Protein AF-A0AAU3JKB0-F1 (afdb_monomer)

pLDDT: mean 82.52, std 11.53, range [38.84, 96.38]

Radius of gyration: 19.49 Å; Cα contacts (8 Å, |Δi|>4): 437; chains: 1; bounding box: 56×37×49 Å

Mean predicted aligned error: 12.65 Å

Secondary structure (DSSP, 8-state):
--EEE-SSEEEEEETTTTEEEEEEEEE-TTS-EEEEETTS-EEEEEE-TTS-EEEEEETTT--EEE-EE-TTS-EESPPPS-SSSTT--B-GGG-BB-TTT--EEETTEEEETTTTEESS--TT--TT-GGGTTS-BSGGG-TTTEE-TTSSSPEE--SSSS---HHHHHHHHHHHHHTSSS---HHHHHHHHHGGGGGT--THHHHHHHHHTTS-HHHHHHHHHHHT-HHHHHHHHHH-

Nearest PDB structures (foldseek):
  6h6g-assembly1_A  TM=7.534E-01  e=5.979E-06  Photorhabdus luminescens
  6h6e-assembly1_F  TM=7.802E-01  e=1.037E-05  Photorhabdus luminescens
  8r50-assembly1_A  TM=6.943E-01  e=7.453E-06  Mus musculus
  7q97-assembly1_B  TM=4.861E-01  e=5.979E-06  Pseudomonas protegens Pf-5
  6deh-assembly2_B  TM=8.437E-01  e=5.538E-03  Legionella pneumophila subsp. pneumophila str. Philadelphia 1

Solvent-accessible surface area (backbone atoms only — not comparable to full-atom values): 13198 Å² total; per-residue (Å²): 121,62,69,50,75,72,82,50,33,39,41,36,44,41,77,91,79,74,45,75,49,37,40,39,52,46,74,46,94,85,37,39,29,41,39,37,39,76,87,70,54,46,30,44,30,39,43,48,70,70,26,25,61,32,38,32,34,35,72,86,79,64,50,75,43,62,51,46,59,48,70,53,45,40,76,45,80,78,74,58,97,56,76,86,44,91,81,65,46,62,40,55,61,54,26,53,35,43,88,86,81,62,33,32,48,28,70,81,33,50,29,32,34,90,79,44,26,42,80,51,73,39,72,69,58,46,94,86,41,80,57,39,71,84,26,27,61,41,20,52,76,37,41,86,63,24,36,37,79,51,47,66,55,72,28,76,59,68,79,68,45,73,60,73,44,69,66,54,34,50,50,52,14,47,29,21,58,73,29,59,82,45,74,65,33,62,38,60,12,40,15,33,27,52,46,40,47,87,75,76,42,64,78,32,52,62,60,34,57,62,51,54,71,79,51,55,73,66,44,42,51,49,13,11,57,76,40,73,40,50,70,61,32,50,52,50,65,76,70,105

Foldseek 3Di:
DDWDDPPQKIWDADPVVRDIKMWGWDADQQLWIWIAIPVGWIKIFDADLLSFGAWIATPPPRDIDGWDADLLQHTDDDHDPAHRHPPCQQGGNRFGADPVQRWGDQAPFTGDSVVSWTPDFALQQDCPDCLCPPRIHALSVCSVQWGDRNSHDTDGSPRTHSDDDLVNLQVQLVCLCVVRSHDNQNLSNLLSLCQCVVVVDNPSVVVNLVSVVVDDLVSLCSSCVSSVNNVSSVVSVVSD

Sequence (240 aa):
MPSVFGGAEQITLNVSAKTWTGLRNITGPDGTTVTRSSTGSVSYQIANGQGTAVTAVDASTLVVTRRSYDPFGNPRGTKPGSWVAADENHGFLGQPTDPVTGLDLLGARDYDPVLGRFLSPDPVFEAGDPNQMGGYTYAGDNPASGSDPNGLMLAPMDGGGGGCDAKCVFVAARRYRDGVGTAVDLVQAVRWLLTPLDRGNGDGIHDAIELVGSMTVEQICEAGQLSGHSDEAELLIRRR

Structure (mmCIF, N/CA/C/O backbone):
data_AF-A0AAU3JKB0-F1
#
_entry.id   AF-A0AAU3JKB0-F1
#
loop_
_atom_site.group_PDB
_atom_site.id
_atom_site.type_symbol
_atom_site.label_atom_id
_atom_site.label_alt_id
_atom_site.label_comp_id
_atom_site.label_asym_id
_atom_site.label_entity_id
_atom_site.label_seq_id
_atom_site.pdbx_PDB_ins_code
_atom_site.Cartn_x
_atom_site.Cartn_y
_atom_site.Cartn_z
_atom_site.occupancy
_atom_site.B_iso_or_equiv
_atom_site.auth_seq_id
_atom_site.auth_comp_id
_atom_site.auth_asym_id
_atom_site.auth_atom_id
_atom_site.pdbx_PDB_model_num
ATOM 1 N N . MET A 1 1 ? -13.439 11.250 3.016 1.00 70.50 1 MET A N 1
ATOM 2 C CA . MET A 1 1 ? -12.855 12.392 3.758 1.00 70.50 1 MET A CA 1
ATOM 3 C C . MET A 1 1 ? -11.438 12.577 3.245 1.00 70.50 1 MET A C 1
ATOM 5 O O . MET A 1 1 ? -10.831 11.553 2.963 1.00 70.50 1 MET A O 1
ATOM 9 N N . PRO A 1 2 ? -10.932 13.805 3.051 1.00 82.81 2 PRO A N 1
ATOM 10 C CA . PRO A 1 2 ? -9.564 14.002 2.577 1.00 82.81 2 PRO A CA 1
ATOM 11 C C . PRO A 1 2 ? -8.558 13.434 3.582 1.00 82.81 2 PRO A C 1
ATOM 13 O O . PRO A 1 2 ? -8.684 13.702 4.781 1.00 82.81 2 PRO A O 1
ATOM 16 N N . SER A 1 3 ? -7.569 12.691 3.089 1.00 85.31 3 SER A N 1
ATOM 17 C CA . SER A 1 3 ? -6.498 12.112 3.901 1.00 85.31 3 SER A CA 1
ATOM 18 C C . SER A 1 3 ? -5.131 12.452 3.315 1.00 85.31 3 SER A C 1
ATOM 20 O O . SER A 1 3 ? -4.979 12.564 2.100 1.00 85.31 3 SER A O 1
ATOM 22 N N . VAL A 1 4 ? -4.146 12.620 4.192 1.00 88.19 4 VAL A N 1
ATOM 23 C CA . VAL A 1 4 ? -2.731 12.796 3.851 1.00 88.19 4 VAL A CA 1
ATOM 24 C C . VAL A 1 4 ? -1.952 11.637 4.459 1.00 88.19 4 VAL A C 1
ATOM 26 O O . VAL A 1 4 ? -2.163 11.305 5.626 1.00 88.19 4 VAL A O 1
ATOM 29 N N . PHE A 1 5 ? -1.054 11.045 3.673 1.00 86.19 5 PHE A N 1
ATOM 30 C CA . PHE A 1 5 ? -0.224 9.911 4.074 1.00 86.19 5 PHE A CA 1
ATOM 31 C C . PHE A 1 5 ? 1.234 10.360 4.221 1.00 86.19 5 PHE A C 1
ATOM 33 O O . PHE A 1 5 ? 1.807 10.940 3.302 1.00 86.19 5 PHE A O 1
ATOM 40 N N . GLY A 1 6 ? 1.818 10.114 5.392 1.00 80.19 6 GLY A N 1
ATOM 41 C CA . GLY A 1 6 ? 3.196 10.458 5.759 1.00 80.19 6 GLY A CA 1
ATOM 42 C C . GLY A 1 6 ? 4.110 9.237 5.860 1.00 80.19 6 GLY A C 1
ATOM 43 O O . GLY A 1 6 ? 5.031 9.229 6.668 1.00 80.19 6 GLY A O 1
ATOM 44 N N . GLY A 1 7 ? 3.827 8.178 5.099 1.00 78.56 7 GLY A N 1
ATOM 45 C CA . GLY A 1 7 ? 4.479 6.877 5.241 1.00 78.56 7 GLY A CA 1
ATOM 46 C C . GLY A 1 7 ? 3.728 5.999 6.238 1.00 78.56 7 GLY A C 1
ATOM 47 O O . GLY A 1 7 ? 2.758 5.348 5.866 1.00 78.56 7 GLY A O 1
ATOM 48 N N . ALA A 1 8 ? 4.154 5.992 7.503 1.00 85.06 8 ALA A N 1
ATOM 49 C CA . ALA A 1 8 ? 3.505 5.201 8.554 1.00 85.06 8 ALA A CA 1
ATOM 50 C C . ALA A 1 8 ? 2.240 5.871 9.120 1.00 85.06 8 ALA A C 1
ATOM 52 O O . ALA A 1 8 ? 1.427 5.218 9.778 1.00 85.06 8 ALA A O 1
ATOM 53 N N . GLU A 1 9 ? 2.080 7.175 8.903 1.00 90.12 9 GLU A N 1
ATOM 54 C CA . GLU A 1 9 ? 0.943 7.943 9.387 1.00 90.12 9 GLU A CA 1
ATOM 55 C C . GLU A 1 9 ? -0.090 8.238 8.302 1.00 90.12 9 GLU A C 1
ATOM 57 O O . GLU A 1 9 ? 0.242 8.623 7.182 1.00 90.12 9 GLU A O 1
ATOM 62 N N . GLN A 1 10 ? -1.360 8.172 8.692 1.00 91.62 10 GLN A N 1
ATOM 63 C CA . GLN A 1 10 ? -2.475 8.746 7.955 1.00 91.62 10 GLN A CA 1
ATOM 64 C C . GLN A 1 10 ? -3.126 9.826 8.817 1.00 91.62 10 GLN A C 1
ATOM 66 O O . GLN A 1 10 ? -3.463 9.584 9.974 1.00 91.62 10 GLN A O 1
ATOM 71 N N . ILE A 1 11 ? -3.339 11.010 8.251 1.00 92.44 11 ILE A N 1
ATOM 72 C CA . ILE A 1 11 ? -4.112 12.085 8.877 1.00 92.44 11 ILE A CA 1
ATOM 73 C C . ILE A 1 11 ? -5.354 12.320 8.034 1.00 92.44 11 ILE A C 1
ATOM 75 O O . ILE A 1 11 ? -5.245 12.582 6.838 1.00 92.44 11 ILE A O 1
ATOM 79 N N . THR A 1 12 ? -6.529 12.268 8.654 1.00 91.44 12 THR A N 1
ATOM 80 C CA . THR A 1 12 ? -7.811 12.459 7.974 1.00 91.44 12 THR A CA 1
ATOM 81 C C . THR A 1 12 ? -8.523 13.697 8.503 1.00 91.44 12 THR A C 1
ATOM 83 O O . THR A 1 12 ? -8.671 13.890 9.710 1.00 91.44 12 THR A O 1
ATOM 86 N N . LEU A 1 13 ? -8.986 14.547 7.584 1.00 90.81 13 LEU A N 1
ATOM 87 C CA . LEU A 1 13 ? -9.761 15.747 7.891 1.00 90.81 13 LEU A CA 1
ATOM 88 C C . LEU A 1 13 ? -11.262 15.464 7.800 1.00 90.81 13 LEU A C 1
ATOM 90 O O . LEU A 1 13 ? -11.791 15.165 6.726 1.00 90.81 13 LEU A O 1
ATOM 94 N N . ASN A 1 14 ? -11.982 15.694 8.894 1.00 88.25 14 ASN A N 1
ATOM 95 C CA . ASN A 1 14 ? -13.431 15.822 8.865 1.00 88.25 14 ASN A CA 1
ATOM 96 C C . ASN A 1 14 ? -13.825 17.294 8.670 1.00 88.25 14 ASN A C 1
ATOM 98 O O . ASN A 1 14 ? -13.847 18.086 9.613 1.00 88.25 14 ASN A O 1
ATOM 102 N N . VAL A 1 15 ? -14.162 17.656 7.429 1.00 87.94 15 VAL A N 1
ATOM 103 C CA . VAL A 1 15 ? -14.502 19.038 7.045 1.00 87.94 15 VAL A CA 1
ATOM 104 C C . VAL A 1 15 ? -15.744 19.548 7.782 1.00 87.94 15 VAL A C 1
ATOM 106 O O . VAL A 1 15 ? -15.759 20.684 8.252 1.00 87.94 15 VAL A O 1
ATOM 109 N N . SER A 1 16 ? -16.776 18.711 7.919 1.00 88.94 16 SER A N 1
ATOM 110 C CA . SER A 1 16 ? -18.040 19.094 8.557 1.00 88.94 16 SER A CA 1
ATOM 111 C C . SER A 1 16 ? -17.883 19.308 10.062 1.00 88.94 16 SER A C 1
ATOM 113 O O . SER A 1 16 ? -18.423 20.270 10.603 1.00 88.94 16 SER A O 1
ATOM 115 N N . ALA A 1 17 ? -17.124 18.437 10.731 1.00 88.56 17 ALA A N 1
ATOM 116 C CA . ALA A 1 17 ? -16.873 18.531 12.168 1.00 88.56 17 ALA A CA 1
ATOM 117 C C . ALA A 1 17 ? -15.726 19.493 12.526 1.00 88.56 17 ALA A C 1
ATOM 119 O O . ALA A 1 17 ? -15.584 19.848 13.693 1.00 88.56 17 ALA A O 1
ATOM 120 N N . LYS A 1 18 ? -14.921 19.930 11.544 1.00 91.25 18 LYS A N 1
ATOM 121 C CA . LYS A 1 18 ? -13.683 20.710 11.739 1.00 91.25 18 LYS A CA 1
ATOM 122 C C . LYS A 1 18 ? -12.695 20.026 12.690 1.00 91.25 18 LYS A C 1
ATOM 124 O O . LYS A 1 18 ? -12.043 20.678 13.504 1.00 91.25 18 LYS A O 1
ATOM 129 N N . THR A 1 19 ? -12.597 18.707 12.588 1.00 91.38 19 THR A N 1
ATOM 130 C CA . THR A 1 19 ? -11.708 17.878 13.407 1.00 91.38 19 THR A CA 1
ATOM 131 C C . THR A 1 19 ? -10.767 17.063 12.533 1.00 91.38 19 THR A C 1
ATOM 133 O O . THR A 1 19 ? -11.017 16.857 11.344 1.00 91.38 19 THR A O 1
ATOM 136 N N . TRP A 1 20 ? -9.683 16.594 13.145 1.00 90.31 20 TRP A N 1
ATOM 137 C CA . TRP A 1 20 ? -8.672 15.762 12.507 1.00 90.31 20 TRP A CA 1
ATOM 138 C C . TRP A 1 20 ? -8.514 14.483 13.317 1.00 90.31 20 TRP A C 1
ATOM 140 O O . TRP A 1 20 ? -8.489 14.527 14.550 1.00 90.31 20 TRP A O 1
ATOM 150 N N . THR A 1 21 ? -8.393 13.365 12.623 1.00 92.69 21 THR A N 1
ATOM 151 C CA . THR A 1 21 ? -8.034 12.069 13.197 1.00 92.69 21 THR A CA 1
ATOM 152 C C . THR A 1 21 ? -6.715 11.611 12.601 1.00 92.69 21 THR A C 1
ATOM 154 O O . THR A 1 21 ? -6.335 12.024 11.504 1.00 92.69 21 THR A O 1
ATOM 157 N N . GLY A 1 22 ? -5.980 10.806 13.360 1.00 93.12 22 GLY A N 1
ATOM 158 C CA . GLY A 1 22 ? -4.703 10.260 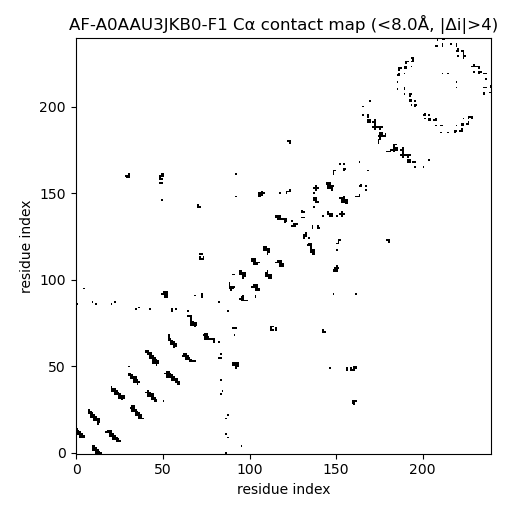12.932 1.00 93.12 22 GLY A CA 1
ATOM 159 C C . GLY A 1 22 ? -4.633 8.768 13.196 1.00 93.12 22 GLY A C 1
ATOM 160 O O . GLY A 1 22 ? -5.068 8.308 14.253 1.00 93.12 22 GLY A O 1
ATOM 161 N N . LEU A 1 23 ? -4.042 8.037 12.263 1.00 93.94 23 LEU A N 1
ATOM 162 C CA . LEU A 1 23 ? -3.669 6.639 12.408 1.00 93.94 23 LEU A CA 1
ATOM 163 C C . LEU A 1 23 ? -2.156 6.523 12.245 1.00 93.94 23 LEU A C 1
ATOM 165 O O . LEU A 1 23 ? -1.562 7.193 11.402 1.00 93.94 23 LEU A O 1
ATOM 169 N N . ARG A 1 24 ? -1.532 5.676 13.060 1.00 93.38 24 ARG A N 1
ATOM 170 C CA . ARG A 1 24 ? -0.135 5.266 12.912 1.00 93.38 24 ARG A CA 1
ATOM 171 C C . ARG A 1 24 ? -0.077 3.757 12.745 1.00 93.38 24 ARG A C 1
ATOM 173 O O . ARG A 1 24 ? -0.513 3.033 13.642 1.00 93.38 24 ARG A O 1
ATOM 180 N N . ASN A 1 25 ? 0.506 3.316 11.640 1.00 91.00 25 ASN A N 1
ATOM 181 C CA . ASN A 1 25 ? 0.725 1.921 11.289 1.00 91.00 25 ASN A CA 1
ATOM 182 C C . ASN A 1 25 ? 2.166 1.526 11.617 1.00 91.00 25 ASN A C 1
ATOM 184 O O . ASN A 1 25 ? 3.118 2.138 11.145 1.00 91.00 25 ASN A O 1
ATOM 188 N N . ILE A 1 26 ? 2.325 0.516 12.468 1.00 88.75 26 ILE A N 1
ATOM 189 C CA . ILE A 1 26 ? 3.619 -0.002 12.915 1.00 88.75 26 ILE A CA 1
ATOM 190 C C . ILE A 1 26 ? 3.710 -1.445 12.435 1.00 88.75 26 ILE A C 1
ATOM 192 O O . ILE A 1 26 ? 3.039 -2.319 12.984 1.00 88.75 26 ILE A O 1
ATOM 196 N N . THR A 1 27 ? 4.507 -1.691 11.401 1.00 86.06 27 THR A N 1
ATOM 197 C CA . THR A 1 27 ? 4.646 -3.023 10.802 1.00 86.06 27 THR A CA 1
ATOM 198 C C . THR A 1 27 ? 5.793 -3.786 11.454 1.00 86.06 27 THR A C 1
ATOM 200 O O . THR A 1 27 ? 6.914 -3.288 11.540 1.00 86.06 27 THR A O 1
ATOM 203 N N . GLY A 1 28 ? 5.490 -4.987 11.941 1.00 75.44 28 GLY A N 1
ATOM 204 C CA . GLY A 1 28 ? 6.455 -5.934 12.480 1.00 75.44 28 GLY A CA 1
ATOM 205 C C . GLY A 1 28 ? 7.156 -6.746 11.383 1.00 75.44 28 GLY A C 1
ATOM 206 O O . GLY A 1 28 ? 6.665 -6.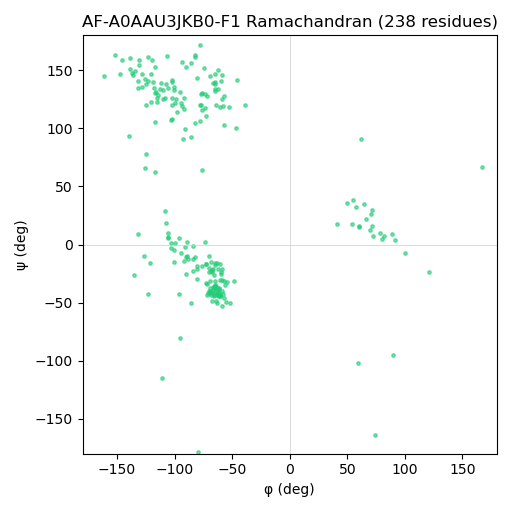830 10.255 1.00 75.44 28 GLY A O 1
ATOM 207 N N . PRO A 1 29 ? 8.296 -7.382 11.705 1.00 72.75 29 PRO A N 1
ATOM 208 C CA . PRO A 1 29 ? 9.064 -8.199 10.758 1.00 72.75 29 PRO A CA 1
ATOM 209 C C . PRO A 1 29 ? 8.311 -9.450 10.275 1.00 72.75 29 PRO A C 1
ATOM 211 O O . PRO A 1 29 ? 8.664 -10.037 9.260 1.00 72.75 29 PRO A O 1
ATOM 214 N N . ASP A 1 30 ? 7.266 -9.855 10.992 1.00 71.44 30 ASP A N 1
ATOM 215 C CA . ASP A 1 30 ? 6.359 -10.951 10.658 1.00 71.44 30 ASP A CA 1
ATOM 216 C C . ASP A 1 30 ? 5.230 -10.537 9.693 1.00 71.44 30 ASP A C 1
ATOM 218 O O . ASP A 1 30 ? 4.399 -11.364 9.322 1.00 71.44 30 ASP A O 1
ATOM 222 N N . GLY A 1 31 ? 5.179 -9.262 9.287 1.00 72.69 31 GLY A N 1
ATOM 223 C CA . GLY A 1 31 ? 4.115 -8.708 8.447 1.00 72.69 31 GLY A CA 1
ATOM 224 C C . GLY A 1 31 ? 2.832 -8.365 9.211 1.00 72.69 31 GLY A C 1
ATOM 225 O O . GLY A 1 31 ? 1.849 -7.953 8.593 1.00 72.69 31 GLY A O 1
ATOM 226 N N . THR A 1 32 ? 2.824 -8.507 10.540 1.00 85.00 32 THR A N 1
ATOM 227 C CA . THR A 1 32 ? 1.726 -8.032 11.385 1.00 85.00 32 THR A CA 1
ATOM 228 C C . THR A 1 32 ? 1.825 -6.516 11.529 1.00 85.00 32 THR A C 1
ATOM 230 O O . THR A 1 32 ? 2.872 -5.987 11.897 1.00 85.00 32 THR A O 1
ATOM 233 N N . THR A 1 33 ? 0.731 -5.796 11.297 1.00 90.50 33 THR A N 1
ATOM 234 C CA . THR A 1 33 ? 0.688 -4.336 11.465 1.00 90.50 33 THR A CA 1
ATOM 235 C C . THR A 1 33 ? -0.134 -3.969 12.691 1.00 90.50 33 THR A C 1
ATOM 237 O O . THR A 1 33 ? -1.288 -4.362 12.825 1.00 90.50 33 THR A O 1
ATOM 240 N N . VAL A 1 34 ? 0.441 -3.179 13.593 1.00 93.38 34 VAL A N 1
ATOM 241 C CA . VAL A 1 34 ? -0.284 -2.557 14.703 1.00 93.38 34 VAL A CA 1
ATOM 242 C C . VAL A 1 34 ? -0.729 -1.170 14.273 1.00 93.38 34 VAL A C 1
ATOM 244 O O . VAL A 1 34 ? 0.102 -0.303 14.008 1.00 93.38 34 VAL A O 1
ATOM 247 N N . THR A 1 35 ? -2.034 -0.934 14.259 1.00 95.00 35 THR A N 1
ATOM 248 C CA . THR A 1 35 ? -2.601 0.384 13.970 1.00 95.00 35 THR A CA 1
ATOM 249 C C . THR A 1 35 ? -3.034 1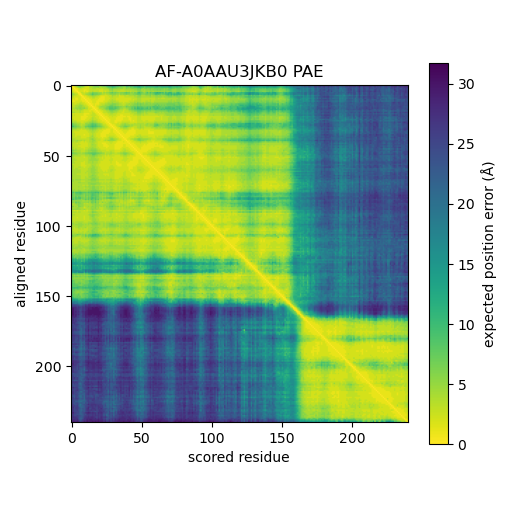.043 15.263 1.00 95.00 35 THR A C 1
ATOM 251 O O . THR A 1 35 ? -3.803 0.476 16.043 1.00 95.00 35 THR A O 1
ATOM 254 N N . ARG A 1 36 ? -2.541 2.258 15.498 1.00 94.94 36 ARG A N 1
ATOM 255 C CA . ARG A 1 36 ? -2.900 3.090 16.648 1.00 94.94 36 ARG A CA 1
ATOM 256 C C . ARG A 1 36 ? -3.626 4.335 16.174 1.00 94.94 36 ARG A C 1
ATOM 258 O O . ARG A 1 36 ? -3.101 5.067 15.343 1.00 94.94 36 ARG A O 1
ATOM 265 N N . SER A 1 37 ? -4.788 4.603 16.754 1.00 93.69 37 SER A N 1
ATOM 266 C CA . SER A 1 37 ? -5.535 5.836 16.498 1.00 93.69 37 SER A CA 1
ATOM 267 C C . SER A 1 37 ? -5.148 6.957 17.461 1.00 93.69 37 SER A C 1
ATOM 269 O O . SER A 1 37 ? -4.791 6.717 18.619 1.00 93.69 37 SER A O 1
ATOM 271 N N . SER A 1 38 ? -5.297 8.202 17.014 1.00 92.06 38 SER A N 1
ATOM 272 C CA . SER A 1 38 ? -5.136 9.405 17.837 1.00 92.06 38 SER A CA 1
ATOM 273 C C . SER A 1 38 ? -6.153 9.489 18.982 1.00 92.06 38 SER A C 1
ATOM 275 O O . SER A 1 38 ? -5.957 10.259 19.917 1.00 92.06 38 SER A O 1
ATOM 277 N N . THR A 1 39 ? -7.226 8.694 18.929 1.00 88.25 39 THR A N 1
ATOM 278 C CA . THR A 1 39 ? -8.252 8.576 19.976 1.00 88.25 39 THR A CA 1
ATOM 279 C C . THR A 1 39 ? -7.956 7.473 20.999 1.00 88.25 39 THR A C 1
ATOM 281 O O . THR A 1 39 ? -8.720 7.313 21.945 1.00 88.25 39 THR A O 1
ATOM 284 N N . GLY A 1 40 ? -6.860 6.722 20.839 1.00 89.75 40 GLY A N 1
ATOM 285 C CA . GLY A 1 40 ? -6.385 5.726 21.808 1.00 89.75 40 GLY A CA 1
ATOM 286 C C . GLY A 1 40 ? -6.719 4.265 21.487 1.00 89.75 40 GLY A C 1
ATOM 287 O O . GLY A 1 40 ? -6.195 3.380 22.159 1.00 89.75 40 GLY A O 1
ATOM 288 N N . SER A 1 41 ? -7.520 3.987 20.454 1.00 92.88 41 SER A N 1
ATOM 289 C CA . SER A 1 41 ? -7.796 2.616 19.993 1.00 92.88 41 SER A CA 1
ATOM 290 C C . SER A 1 41 ? -6.563 1.983 19.348 1.00 92.88 41 SER A C 1
ATOM 292 O O . SER A 1 41 ? -5.802 2.671 18.656 1.00 92.88 41 SER A O 1
ATOM 294 N N . VAL A 1 42 ? -6.400 0.673 19.550 1.00 95.69 42 VAL A N 1
ATOM 295 C CA . VAL A 1 42 ? -5.309 -0.139 18.996 1.00 95.69 42 VAL A CA 1
ATOM 296 C C . VAL A 1 42 ? -5.887 -1.404 18.368 1.00 95.69 42 VAL A C 1
ATOM 298 O O . VAL A 1 42 ? -6.716 -2.077 18.983 1.00 95.69 42 VAL A O 1
ATOM 301 N N . SER A 1 43 ? -5.427 -1.755 17.170 1.00 96.00 43 SER A N 1
ATOM 302 C CA . SER A 1 43 ? -5.801 -3.007 16.508 1.00 96.00 43 SER A CA 1
ATOM 303 C C . SER A 1 43 ? -4.595 -3.683 15.868 1.00 96.00 43 SER A C 1
ATOM 305 O O . SER A 1 43 ? -3.681 -3.018 15.382 1.00 96.00 43 SER A O 1
ATOM 307 N N . TYR A 1 44 ? -4.618 -5.012 15.853 1.00 95.44 44 TYR A N 1
ATOM 308 C CA . TYR A 1 44 ? -3.636 -5.854 15.179 1.00 95.44 44 TYR A CA 1
ATOM 309 C C . TYR A 1 44 ? -4.190 -6.289 13.830 1.00 95.44 44 TYR A C 1
ATOM 311 O O . TYR A 1 44 ? -5.276 -6.861 13.770 1.00 95.44 44 TYR A O 1
ATOM 319 N N . GLN A 1 45 ? -3.454 -6.037 12.758 1.00 94.69 45 GLN A N 1
ATOM 320 C CA . GLN A 1 45 ? -3.803 -6.426 11.401 1.00 94.69 45 GLN A CA 1
ATOM 321 C C . GLN A 1 45 ? -2.871 -7.533 10.918 1.00 94.69 45 GLN A C 1
ATOM 323 O O . GLN A 1 45 ? -1.655 -7.435 11.050 1.00 94.69 45 GLN A O 1
ATOM 328 N N . ILE A 1 46 ? -3.456 -8.572 10.335 1.00 91.75 46 ILE A N 1
ATOM 329 C CA . ILE A 1 46 ? -2.749 -9.731 9.796 1.00 91.75 46 ILE A CA 1
ATOM 330 C C . ILE A 1 46 ? -2.967 -9.751 8.286 1.00 91.75 46 ILE A C 1
ATOM 332 O O . ILE A 1 46 ? -4.111 -9.773 7.802 1.00 91.75 46 ILE A O 1
ATOM 336 N N . ALA A 1 47 ? -1.858 -9.729 7.555 1.00 88.44 47 ALA A N 1
ATOM 337 C CA . ALA A 1 47 ? -1.836 -9.737 6.105 1.00 88.44 47 ALA A CA 1
ATOM 338 C C . ALA A 1 47 ? -1.907 -11.147 5.503 1.00 88.44 47 ALA A C 1
ATOM 340 O O . ALA A 1 47 ? -1.555 -12.143 6.132 1.00 88.44 47 ALA A O 1
ATOM 341 N N . ASN A 1 48 ? -2.385 -11.224 4.261 1.00 84.62 48 ASN A N 1
ATOM 342 C CA . ASN A 1 48 ? -2.238 -12.404 3.414 1.00 84.62 48 ASN A CA 1
ATOM 343 C C . ASN A 1 48 ? -0.827 -12.455 2.788 1.00 84.62 48 ASN A C 1
ATOM 345 O O . ASN A 1 48 ? -0.007 -11.566 3.008 1.00 84.62 48 ASN A O 1
ATOM 349 N N . GLY A 1 49 ? -0.550 -13.473 1.965 1.00 76.31 49 GLY A N 1
ATOM 350 C CA . GLY A 1 49 ? 0.761 -13.642 1.319 1.00 76.31 49 GLY A CA 1
ATOM 351 C C . GLY A 1 49 ? 1.193 -12.480 0.413 1.00 76.31 49 GLY A C 1
ATOM 352 O O . GLY A 1 49 ? 2.385 -12.268 0.233 1.00 76.31 49 GLY A O 1
ATOM 353 N N . GLN A 1 50 ? 0.246 -11.690 -0.099 1.00 77.62 50 GLN A N 1
ATOM 354 C CA . GLN A 1 50 ? 0.527 -10.484 -0.883 1.00 77.62 50 GLN A CA 1
ATOM 355 C C . GLN A 1 50 ? 0.826 -9.248 -0.016 1.00 77.62 50 GLN A C 1
ATOM 357 O O . GLN A 1 50 ? 1.238 -8.226 -0.549 1.00 77.62 50 GLN A O 1
ATOM 362 N N . GLY A 1 51 ? 0.607 -9.301 1.301 1.00 81.62 51 GLY A N 1
ATOM 363 C CA . GLY A 1 51 ? 0.720 -8.133 2.183 1.00 81.62 51 GLY A CA 1
ATOM 364 C C . GLY A 1 51 ? -0.592 -7.363 2.383 1.00 81.62 51 GLY A C 1
ATOM 365 O O . GLY A 1 51 ? -0.618 -6.359 3.085 1.00 81.62 51 GLY A O 1
ATOM 366 N N . THR A 1 52 ? -1.713 -7.837 1.831 1.00 88.50 52 THR A N 1
ATOM 367 C CA . THR A 1 52 ? -3.028 -7.221 2.067 1.00 88.50 52 THR A CA 1
ATOM 368 C C . THR A 1 52 ? -3.564 -7.638 3.434 1.00 88.50 52 THR A C 1
ATOM 370 O O . THR A 1 52 ? -3.797 -8.826 3.664 1.00 88.50 52 THR A O 1
ATOM 373 N N . ALA A 1 53 ? -3.826 -6.685 4.332 1.00 91.56 53 ALA A N 1
ATOM 374 C CA . ALA A 1 53 ? -4.478 -6.956 5.616 1.00 91.56 53 ALA A CA 1
ATOM 375 C C . ALA A 1 53 ? -5.883 -7.553 5.414 1.00 91.56 53 ALA A C 1
ATOM 377 O O . ALA A 1 53 ? -6.760 -6.902 4.843 1.00 91.56 53 ALA A O 1
ATOM 378 N N . VAL A 1 54 ? -6.113 -8.781 5.890 1.00 93.06 54 VAL A N 1
ATOM 379 C CA . VAL A 1 54 ? -7.381 -9.529 5.716 1.00 93.06 54 VAL A CA 1
ATOM 380 C C . VAL A 1 54 ? -8.047 -9.916 7.030 1.00 93.06 54 VAL A C 1
ATOM 382 O O . VAL A 1 54 ? -9.237 -10.235 7.046 1.00 93.06 54 VAL A O 1
ATOM 385 N N . THR A 1 55 ? -7.315 -9.854 8.143 1.00 94.38 55 THR A N 1
ATOM 386 C CA . THR A 1 55 ? -7.862 -10.027 9.494 1.00 94.38 55 THR A CA 1
ATOM 387 C C . THR A 1 55 ? -7.429 -8.863 10.375 1.00 94.38 55 THR A C 1
ATOM 389 O O . THR A 1 55 ? -6.262 -8.490 10.352 1.00 94.38 55 THR A O 1
ATOM 392 N N . ALA A 1 56 ? -8.355 -8.314 11.154 1.00 95.88 56 ALA A N 1
ATOM 393 C CA . ALA A 1 56 ? -8.085 -7.321 12.184 1.00 95.88 56 ALA A CA 1
ATOM 394 C C . ALA A 1 56 ? -8.607 -7.820 13.537 1.00 95.88 56 ALA A C 1
ATOM 396 O O . ALA A 1 56 ? -9.679 -8.425 13.603 1.00 95.88 56 ALA A O 1
ATOM 397 N N . VAL A 1 57 ? -7.851 -7.569 14.603 1.00 96.38 57 VAL A N 1
ATOM 398 C CA . VAL A 1 57 ? -8.212 -7.899 15.986 1.00 96.38 57 VAL A CA 1
ATOM 399 C C . VAL A 1 57 ? -8.128 -6.635 16.827 1.00 96.38 57 VAL A C 1
ATOM 401 O O . VAL A 1 57 ? -7.064 -6.021 16.925 1.00 96.38 57 VAL A O 1
ATOM 404 N N . ASP A 1 58 ? -9.239 -6.241 17.439 1.00 95.81 58 ASP A N 1
ATOM 405 C CA . ASP A 1 58 ? -9.260 -5.109 18.364 1.00 95.81 58 ASP A CA 1
ATOM 406 C C . ASP A 1 58 ? -8.555 -5.477 19.680 1.00 95.81 58 ASP A C 1
ATOM 408 O O . ASP A 1 58 ? -8.874 -6.490 20.302 1.00 95.81 58 ASP A O 1
ATOM 412 N N . ALA A 1 59 ? -7.598 -4.659 20.124 1.00 96.06 59 ALA A N 1
ATOM 413 C CA . ALA A 1 59 ? -6.771 -4.984 21.287 1.00 96.06 59 ALA A CA 1
ATOM 414 C C . ALA A 1 59 ? -7.536 -4.934 22.622 1.00 96.06 59 ALA A C 1
ATOM 416 O O . ALA A 1 59 ? -7.078 -5.508 23.608 1.00 96.06 59 ALA A O 1
ATOM 417 N N . SER A 1 60 ? -8.679 -4.242 22.674 1.00 95.50 60 SER A N 1
ATOM 418 C CA . SER A 1 60 ? -9.457 -4.048 23.902 1.00 95.50 60 SER A CA 1
ATOM 419 C C . SER A 1 60 ? -10.594 -5.058 24.048 1.00 95.50 60 SER A C 1
ATOM 421 O O . SER A 1 60 ? -10.812 -5.610 25.124 1.00 95.50 60 SER A O 1
ATOM 423 N N . THR A 1 61 ? -11.304 -5.322 22.955 1.00 95.25 61 THR A N 1
ATOM 424 C CA . THR A 1 61 ? -12.498 -6.173 22.910 1.00 95.25 61 THR A CA 1
ATOM 425 C C . THR A 1 61 ? -12.208 -7.573 22.386 1.00 95.25 61 THR A C 1
ATOM 427 O O . THR A 1 61 ? -13.046 -8.458 22.541 1.00 95.25 61 THR A O 1
ATOM 430 N N . LEU A 1 62 ? -11.043 -7.779 21.758 1.00 95.56 62 LEU A N 1
ATOM 431 C CA . LEU A 1 62 ? -10.649 -9.018 21.079 1.00 95.56 62 LEU A CA 1
ATOM 432 C C . LEU A 1 62 ? -11.583 -9.418 19.926 1.00 95.56 62 LEU A C 1
ATOM 434 O O . LEU A 1 62 ? -11.535 -10.552 19.444 1.00 95.56 62 LEU A O 1
ATOM 438 N N . VAL A 1 63 ? -12.434 -8.497 19.465 1.00 95.38 63 VAL A N 1
ATOM 439 C CA . VAL A 1 63 ? -13.313 -8.729 18.320 1.00 95.38 63 VAL A CA 1
ATOM 440 C C . VAL A 1 63 ? -12.460 -8.917 17.072 1.00 95.38 63 VAL A C 1
ATOM 442 O O . VAL A 1 63 ? -11.552 -8.131 16.796 1.00 95.38 63 VAL A O 1
ATOM 445 N N . VAL A 1 64 ? -12.777 -9.967 16.314 1.00 95.69 64 VAL A N 1
ATOM 446 C CA . VAL A 1 64 ? -12.099 -10.307 15.065 1.00 95.69 64 VAL A CA 1
ATOM 447 C C . VAL A 1 64 ? -12.961 -9.888 13.882 1.00 95.69 64 VAL A C 1
ATOM 449 O O . VAL A 1 64 ? -14.059 -10.414 13.688 1.00 95.69 64 VAL A O 1
ATOM 452 N N . THR A 1 65 ? -12.421 -9.009 13.046 1.00 95.44 65 THR A N 1
ATOM 453 C CA . THR A 1 65 ? -13.028 -8.579 11.785 1.00 95.44 65 THR A CA 1
ATOM 454 C C . THR A 1 65 ? -12.254 -9.187 10.622 1.00 95.44 65 THR A C 1
ATOM 456 O O . THR A 1 65 ? -11.024 -9.233 10.635 1.00 95.44 65 THR A O 1
ATOM 459 N N . ARG A 1 66 ? -12.961 -9.674 9.597 1.00 94.12 66 ARG A N 1
ATOM 460 C CA . ARG A 1 66 ? -12.345 -10.244 8.392 1.00 94.12 66 ARG A CA 1
ATOM 461 C C . ARG A 1 66 ? -12.867 -9.567 7.137 1.00 94.12 66 ARG A C 1
ATOM 463 O O . ARG A 1 66 ? -14.050 -9.248 7.045 1.00 94.12 66 ARG A O 1
ATOM 470 N N . ARG A 1 67 ? -11.971 -9.383 6.174 1.00 93.44 67 ARG A N 1
ATOM 471 C CA . ARG A 1 67 ? -12.278 -8.968 4.805 1.00 93.44 67 ARG A CA 1
ATOM 472 C C . ARG A 1 67 ? -11.552 -9.898 3.841 1.00 93.44 67 ARG A C 1
ATOM 474 O O . ARG A 1 67 ? -10.610 -10.590 4.219 1.00 93.44 67 ARG A O 1
ATOM 481 N N . SER A 1 68 ? -12.020 -9.975 2.608 1.00 91.94 68 SER A N 1
ATOM 482 C CA . SER A 1 68 ? -11.436 -10.853 1.597 1.00 91.94 68 SER A CA 1
ATOM 483 C C . SER A 1 68 ? -11.282 -10.102 0.294 1.00 91.94 68 SER A C 1
ATOM 485 O O . SER A 1 68 ? -12.080 -9.218 -0.004 1.00 91.94 68 SER A O 1
ATOM 487 N N . TYR A 1 69 ? -10.270 -10.486 -0.471 1.00 91.75 69 TYR A N 1
ATOM 488 C CA . TYR A 1 69 ? -9.957 -9.922 -1.773 1.00 91.75 69 TYR A CA 1
ATOM 489 C C . TYR A 1 69 ? -9.759 -11.054 -2.780 1.00 91.75 69 TYR A C 1
ATOM 491 O O . TYR A 1 69 ? -9.475 -12.193 -2.394 1.00 91.75 69 TYR A O 1
ATOM 499 N N . ASP A 1 70 ? -9.981 -10.770 -4.056 1.00 91.44 70 ASP A N 1
ATOM 500 C CA . ASP A 1 70 ? -9.453 -11.596 -5.135 1.00 91.44 70 ASP A CA 1
ATOM 501 C C . ASP A 1 70 ? -7.952 -11.293 -5.354 1.00 91.44 70 ASP A C 1
ATOM 503 O O . ASP A 1 70 ? -7.420 -10.367 -4.733 1.00 91.44 70 ASP A O 1
ATOM 507 N N . PRO A 1 71 ? -7.242 -12.069 -6.194 1.00 89.00 71 PRO A N 1
ATOM 508 C CA . PRO A 1 71 ? -5.818 -11.842 -6.445 1.00 89.00 71 PRO A CA 1
ATOM 509 C C . PRO A 1 71 ? -5.476 -10.459 -7.020 1.00 89.00 71 PRO A C 1
ATOM 511 O O . PRO A 1 71 ? -4.357 -9.994 -6.824 1.00 89.00 71 PRO A O 1
ATOM 514 N N . PHE A 1 72 ? -6.422 -9.808 -7.704 1.00 90.75 72 PHE A N 1
ATOM 515 C CA . PHE A 1 72 ? -6.263 -8.477 -8.293 1.00 90.75 72 PHE A CA 1
ATOM 516 C C . PHE A 1 72 ? -6.650 -7.348 -7.327 1.00 90.75 72 PHE A C 1
ATOM 518 O O . PHE A 1 72 ? -6.603 -6.185 -7.714 1.00 90.75 72 PHE A O 1
ATOM 525 N N . GLY A 1 73 ? -7.030 -7.655 -6.085 1.00 90.81 73 GLY A N 1
ATOM 526 C CA . GLY A 1 73 ? -7.382 -6.646 -5.091 1.00 90.81 73 GLY A CA 1
ATOM 527 C C . GLY A 1 73 ? -8.851 -6.228 -5.094 1.00 90.81 73 GLY A C 1
ATOM 528 O O . GLY A 1 73 ? -9.217 -5.324 -4.343 1.00 90.81 73 GLY A O 1
ATOM 529 N N . ASN A 1 74 ? -9.739 -6.902 -5.837 1.00 92.56 74 ASN A N 1
ATOM 530 C CA . ASN A 1 74 ? -11.171 -6.629 -5.708 1.00 92.56 74 ASN A CA 1
ATOM 531 C C . ASN A 1 74 ? -11.708 -7.211 -4.399 1.00 92.56 74 ASN A C 1
ATOM 533 O O . ASN A 1 74 ? -11.525 -8.401 -4.122 1.00 92.56 74 ASN A O 1
ATOM 537 N N . PRO A 1 75 ? -12.436 -6.426 -3.593 1.00 90.62 75 PRO A N 1
ATOM 538 C CA . PRO A 1 75 ? -13.044 -6.924 -2.372 1.00 90.62 75 PRO A CA 1
ATOM 539 C C . PRO A 1 75 ? -14.112 -7.980 -2.683 1.00 90.62 75 PRO A C 1
ATOM 541 O O . PRO A 1 75 ? -14.985 -7.790 -3.528 1.00 90.62 75 PRO A O 1
ATOM 544 N N . ARG A 1 76 ? -14.069 -9.094 -1.951 1.00 92.56 76 ARG A N 1
ATOM 545 C CA . ARG A 1 76 ? -14.981 -10.231 -2.087 1.00 92.56 76 ARG A CA 1
ATOM 546 C C . ARG A 1 76 ? -15.888 -10.370 -0.872 1.00 92.56 76 ARG A C 1
ATOM 548 O O . ARG A 1 76 ? -15.437 -10.307 0.270 1.00 92.56 76 ARG A O 1
ATOM 555 N N . GLY A 1 77 ? -17.155 -10.679 -1.138 1.00 89.75 77 GLY A N 1
ATOM 556 C CA . GLY A 1 77 ? -18.165 -10.906 -0.107 1.00 89.75 77 GLY A CA 1
ATOM 557 C C . GLY A 1 77 ? -18.636 -9.617 0.566 1.00 89.75 77 GLY A C 1
ATOM 558 O O . GLY A 1 77 ? -18.446 -8.512 0.058 1.00 89.75 77 GLY A O 1
ATOM 559 N N . THR A 1 78 ? -19.296 -9.764 1.711 1.00 86.06 78 THR A N 1
ATOM 560 C CA . THR A 1 78 ? -19.796 -8.626 2.485 1.00 86.06 78 THR A CA 1
ATOM 561 C C . THR A 1 78 ? -18.635 -7.921 3.177 1.00 86.06 78 THR A C 1
ATOM 563 O O . THR A 1 78 ? -17.965 -8.508 4.026 1.00 86.06 78 THR A O 1
ATOM 566 N N . LYS A 1 79 ? -18.407 -6.649 2.831 1.00 83.69 79 LYS A N 1
ATOM 567 C CA . LYS A 1 79 ? -17.428 -5.807 3.525 1.00 83.69 79 LYS A CA 1
ATOM 568 C C . LYS A 1 79 ? -17.865 -5.586 4.980 1.00 83.69 79 LYS A C 1
ATOM 570 O O . LYS A 1 79 ? -19.055 -5.368 5.221 1.00 83.69 79 LYS A O 1
ATOM 575 N N . PRO A 1 80 ? -16.934 -5.608 5.945 1.00 86.25 80 PRO A N 1
ATOM 576 C CA . PRO A 1 80 ? -17.263 -5.247 7.314 1.00 86.25 80 PRO A CA 1
ATOM 577 C C . PRO A 1 80 ? -17.668 -3.768 7.385 1.00 86.25 80 PRO A C 1
ATOM 579 O O . PRO A 1 80 ? -17.148 -2.940 6.639 1.00 86.25 80 PRO A O 1
ATOM 582 N N . GLY A 1 81 ? -18.600 -3.432 8.283 1.00 81.25 81 GLY A N 1
ATOM 583 C CA . GLY A 1 81 ? -19.083 -2.051 8.442 1.00 81.25 81 GLY A CA 1
ATOM 584 C C . GLY A 1 81 ? -18.025 -1.079 8.981 1.00 81.25 81 GLY A C 1
ATOM 585 O O . GLY A 1 81 ? -18.139 0.124 8.780 1.00 81.25 81 GLY A O 1
ATOM 586 N N . SER A 1 82 ? -16.994 -1.604 9.643 1.00 82.44 82 SER A N 1
ATOM 587 C CA . SER A 1 82 ? -15.779 -0.898 10.051 1.00 82.44 82 SER A CA 1
ATOM 588 C C . SER A 1 82 ? -14.616 -1.888 10.014 1.00 82.44 82 SER A C 1
ATOM 590 O O . SER A 1 82 ? -14.827 -3.076 10.270 1.00 82.44 82 SER A O 1
ATOM 592 N N . TRP A 1 83 ? -13.412 -1.426 9.678 1.00 88.19 83 TRP A N 1
ATOM 593 C CA . TRP A 1 83 ? -12.214 -2.266 9.661 1.00 88.19 83 TRP A CA 1
ATOM 594 C C . TRP A 1 83 ? -11.435 -2.159 10.975 1.00 88.19 83 TRP A C 1
ATOM 596 O O . TRP A 1 83 ? -11.584 -3.004 11.853 1.00 88.19 83 TRP A O 1
ATOM 606 N N . VAL A 1 84 ? -10.641 -1.097 11.106 1.00 89.31 84 VAL A N 1
ATOM 607 C CA . VAL A 1 84 ? -9.819 -0.772 12.284 1.00 89.31 84 VAL A CA 1
ATOM 608 C C . VAL A 1 84 ? -10.179 0.612 12.810 1.00 89.31 84 VAL A C 1
ATOM 610 O O . VAL A 1 84 ? -10.382 0.806 14.005 1.00 89.31 84 VAL A O 1
ATOM 613 N N . ALA A 1 85 ? -10.354 1.560 11.896 1.00 85.38 85 ALA A N 1
ATOM 614 C CA . ALA A 1 85 ? -10.993 2.836 12.146 1.00 85.38 85 ALA A CA 1
ATOM 615 C C . ALA A 1 85 ? -11.904 3.177 10.962 1.00 85.38 85 ALA A C 1
ATOM 617 O O . ALA A 1 85 ? -11.769 2.604 9.879 1.00 85.38 85 ALA A O 1
ATOM 618 N N . ALA A 1 86 ? -12.854 4.088 11.169 1.00 80.88 86 ALA A N 1
ATOM 619 C CA . ALA A 1 86 ? -13.796 4.490 10.122 1.00 80.88 86 ALA A CA 1
ATOM 620 C C . ALA A 1 86 ? -13.119 5.253 8.970 1.00 80.88 86 ALA A C 1
ATOM 622 O O . ALA A 1 86 ? -13.668 5.333 7.875 1.00 80.88 86 ALA A O 1
ATOM 623 N N . ASP A 1 87 ? -11.951 5.831 9.237 1.00 83.00 87 ASP A N 1
ATOM 624 C CA . ASP A 1 87 ? -11.131 6.604 8.314 1.00 83.00 87 ASP A CA 1
ATOM 625 C C . ASP A 1 87 ? -9.887 5.850 7.827 1.00 83.00 87 ASP A C 1
ATOM 627 O O . ASP A 1 87 ? -9.069 6.438 7.129 1.00 83.00 87 ASP A O 1
ATOM 631 N N . GLU A 1 88 ? -9.734 4.573 8.179 1.00 86.50 88 GLU A N 1
ATOM 632 C CA . GLU A 1 88 ? -8.633 3.728 7.716 1.00 86.50 88 GLU A CA 1
ATOM 633 C C . GLU A 1 88 ? -8.836 3.368 6.236 1.00 86.50 88 GLU A C 1
ATOM 635 O O . GLU A 1 88 ? -9.760 2.626 5.893 1.00 86.50 88 GLU A O 1
ATOM 640 N N . ASN A 1 89 ? -7.981 3.912 5.367 1.00 87.00 89 ASN A N 1
ATOM 641 C CA . ASN A 1 89 ? -8.136 3.836 3.913 1.00 87.00 89 ASN A CA 1
ATOM 642 C C . ASN A 1 89 ? -7.165 2.850 3.243 1.00 87.00 89 ASN A C 1
ATOM 644 O O . ASN A 1 89 ? -7.132 2.794 2.017 1.00 87.00 89 ASN A O 1
ATOM 648 N N . HIS A 1 90 ? -6.379 2.072 3.993 1.00 88.62 90 HIS A N 1
ATOM 649 C CA . HIS A 1 90 ? -5.475 1.092 3.388 1.00 88.62 90 HIS A CA 1
ATOM 650 C C . HIS A 1 90 ? -6.234 -0.168 2.916 1.00 88.62 90 HIS A C 1
ATOM 652 O O . HIS A 1 90 ? -6.875 -0.897 3.696 1.00 88.62 90 HIS A O 1
ATOM 658 N N . GLY A 1 91 ? -6.154 -0.438 1.614 1.00 87.81 91 GLY A N 1
ATOM 659 C CA . GLY A 1 91 ? -6.817 -1.545 0.931 1.00 87.81 91 GLY A CA 1
ATOM 660 C C . GLY A 1 91 ? -5.832 -2.602 0.451 1.00 87.81 91 GLY A C 1
ATOM 661 O O . GLY A 1 91 ? -5.226 -3.309 1.266 1.00 87.81 91 GLY A O 1
ATOM 662 N N . PHE A 1 92 ? -5.736 -2.756 -0.870 1.00 90.25 92 PHE A N 1
ATOM 663 C CA . PHE A 1 92 ? -4.901 -3.768 -1.511 1.00 90.25 92 PHE A CA 1
ATOM 664 C C . PHE A 1 92 ? -3.413 -3.519 -1.231 1.00 90.25 92 PHE A C 1
ATOM 666 O O . PHE A 1 92 ? -2.958 -2.380 -1.197 1.00 90.25 92 PHE A O 1
ATOM 673 N N . LEU A 1 93 ? -2.659 -4.588 -0.950 1.00 87.50 93 LEU A N 1
ATOM 674 C CA . LEU A 1 93 ? -1.236 -4.557 -0.560 1.00 87.50 93 LEU A CA 1
ATOM 675 C C . LEU A 1 93 ? -0.923 -3.647 0.645 1.00 87.50 93 LEU A C 1
ATOM 677 O O . LEU A 1 93 ? 0.226 -3.264 0.855 1.00 87.50 93 LEU A O 1
ATOM 681 N N . GLY A 1 94 ? -1.946 -3.281 1.426 1.00 86.38 94 GLY A N 1
ATOM 682 C CA . GLY A 1 94 ? -1.805 -2.309 2.507 1.00 86.38 94 GLY A CA 1
ATOM 683 C C . GLY A 1 94 ? -1.482 -0.898 2.015 1.00 86.38 94 GLY A C 1
ATOM 684 O O . GLY A 1 94 ? -0.936 -0.121 2.789 1.00 86.38 94 GLY A O 1
ATOM 685 N N . GLN A 1 95 ? -1.792 -0.572 0.758 1.00 87.19 95 GLN A N 1
ATOM 686 C CA . GLN A 1 95 ? -1.591 0.752 0.176 1.00 87.19 95 GLN A CA 1
ATOM 687 C C . GLN A 1 95 ? -2.847 1.627 0.298 1.00 87.19 95 GLN A C 1
ATOM 689 O O . GLN A 1 95 ? -3.951 1.094 0.454 1.00 87.19 95 GLN A O 1
ATOM 694 N N . PRO A 1 96 ? -2.700 2.963 0.247 1.00 89.19 96 PRO A N 1
ATOM 695 C CA . PRO A 1 96 ? -3.829 3.882 0.247 1.00 89.19 96 PRO A CA 1
ATOM 696 C C . PRO A 1 96 ? -4.799 3.618 -0.908 1.00 89.19 96 PRO A C 1
ATOM 698 O O . PRO A 1 96 ? -4.397 3.614 -2.070 1.00 89.19 96 PRO A O 1
ATOM 701 N N . THR A 1 97 ? -6.082 3.477 -0.585 1.00 89.75 97 THR A N 1
ATOM 702 C CA . THR A 1 97 ? -7.174 3.410 -1.560 1.00 89.75 97 THR A CA 1
ATOM 703 C C . THR A 1 97 ? -7.955 4.719 -1.544 1.00 89.75 97 THR A C 1
ATOM 705 O O . THR A 1 97 ? -8.337 5.213 -0.477 1.00 89.75 97 THR A O 1
ATOM 708 N N . ASP A 1 98 ? -8.261 5.270 -2.716 1.00 87.75 98 ASP A N 1
ATOM 709 C CA . ASP A 1 98 ? -9.218 6.368 -2.829 1.00 87.75 98 ASP A CA 1
ATOM 710 C C . ASP A 1 98 ? -10.653 5.823 -2.689 1.00 87.75 98 ASP A C 1
ATOM 712 O O . ASP A 1 98 ? -11.121 5.079 -3.553 1.00 87.75 98 ASP A O 1
ATOM 716 N N . PRO A 1 99 ? -11.411 6.198 -1.641 1.00 81.81 99 PRO A N 1
ATOM 717 C CA . PRO A 1 99 ? -12.769 5.699 -1.440 1.00 81.81 99 PRO A CA 1
ATOM 718 C C . PRO A 1 99 ? -13.778 6.199 -2.487 1.00 81.81 99 PRO A C 1
ATOM 720 O O . PRO A 1 99 ? -14.886 5.664 -2.542 1.00 81.81 99 PRO A O 1
ATOM 723 N N . VAL A 1 100 ? -13.449 7.235 -3.271 1.00 84.69 100 VAL A N 1
ATOM 724 C CA . VAL A 1 100 ? -14.335 7.783 -4.310 1.00 84.69 100 VAL A CA 1
ATOM 725 C C . VAL A 1 100 ? -14.179 7.017 -5.617 1.00 84.69 100 VAL A C 1
ATOM 727 O O . VAL A 1 100 ? -15.179 6.603 -6.201 1.00 84.69 100 VAL A O 1
ATOM 730 N N . THR A 1 101 ? -12.941 6.840 -6.077 1.00 88.00 101 THR A N 1
ATOM 731 C CA . THR A 1 101 ? -12.649 6.170 -7.353 1.00 88.00 101 THR A CA 1
ATOM 732 C C . THR A 1 101 ? -12.457 4.663 -7.207 1.00 88.00 101 THR A C 1
ATOM 734 O O . THR A 1 101 ? -12.716 3.930 -8.156 1.00 88.00 101 THR A O 1
ATOM 737 N N . GLY A 1 102 ? -12.061 4.188 -6.024 1.00 88.19 102 GLY A N 1
ATOM 738 C CA . GLY A 1 102 ? -11.713 2.790 -5.773 1.00 88.19 102 GLY A CA 1
ATOM 739 C C . GLY A 1 102 ? -10.316 2.401 -6.258 1.00 88.19 102 GLY A C 1
ATOM 740 O O . GLY A 1 102 ? -10.014 1.212 -6.268 1.00 88.19 102 GLY A O 1
ATOM 741 N N . LEU A 1 103 ? -9.497 3.377 -6.662 1.00 91.31 103 LEU A N 1
ATOM 742 C CA . LEU A 1 103 ? -8.126 3.161 -7.114 1.00 91.31 103 LEU A CA 1
ATOM 743 C C . LEU A 1 103 ? -7.174 3.009 -5.928 1.00 91.31 103 LEU A C 1
ATOM 745 O O . LEU A 1 103 ? -7.313 3.707 -4.921 1.00 91.31 103 LEU A O 1
ATOM 749 N N . ASP A 1 104 ? -6.187 2.132 -6.081 1.00 90.69 104 ASP A N 1
ATOM 750 C CA . ASP A 1 104 ? -5.108 1.938 -5.117 1.00 90.69 104 ASP A CA 1
ATOM 751 C C . ASP A 1 104 ? -3.842 2.664 -5.587 1.00 90.69 104 ASP A C 1
ATOM 753 O O . ASP A 1 104 ? -3.424 2.525 -6.738 1.00 90.69 104 ASP A O 1
ATOM 757 N N . LEU A 1 105 ? -3.195 3.414 -4.694 1.00 88.69 105 LEU A N 1
ATOM 758 C CA . LEU A 1 105 ? -1.918 4.067 -4.980 1.00 88.69 105 LEU A CA 1
ATOM 759 C C . LEU A 1 105 ? -0.766 3.095 -4.702 1.00 88.69 105 LEU A C 1
ATOM 761 O O . LEU A 1 105 ? -0.263 3.007 -3.582 1.00 88.69 105 LEU A O 1
ATOM 765 N N . LEU A 1 106 ? -0.333 2.362 -5.725 1.00 86.88 106 LEU A N 1
ATOM 766 C CA . LEU A 1 106 ? 0.764 1.404 -5.618 1.00 86.88 106 LEU A CA 1
ATOM 767 C C . LEU A 1 106 ? 2.087 2.078 -5.991 1.00 86.88 106 LEU A C 1
ATOM 769 O O . LEU A 1 106 ? 2.494 2.111 -7.155 1.00 86.88 106 LEU A O 1
ATOM 773 N N . GLY A 1 107 ? 2.762 2.628 -4.981 1.00 80.94 107 GLY A N 1
ATOM 774 C CA . GLY A 1 107 ? 4.076 3.251 -5.130 1.00 80.94 107 GLY A CA 1
ATOM 775 C C . GLY A 1 107 ? 4.062 4.414 -6.123 1.00 80.94 107 GLY A C 1
ATOM 776 O O . GLY A 1 107 ? 3.660 5.523 -5.780 1.00 80.94 107 GLY A O 1
ATOM 777 N N . ALA A 1 108 ? 4.543 4.170 -7.343 1.00 78.81 108 ALA A N 1
ATOM 778 C CA . ALA A 1 108 ? 4.644 5.188 -8.389 1.00 78.81 108 ALA A CA 1
ATOM 779 C C . ALA A 1 108 ? 3.390 5.322 -9.273 1.00 78.81 108 ALA A C 1
ATOM 781 O O . ALA A 1 108 ? 3.334 6.246 -10.090 1.00 78.81 108 ALA A O 1
ATOM 782 N N . ARG A 1 109 ? 2.421 4.400 -9.175 1.00 88.75 109 ARG A N 1
ATOM 783 C CA . ARG A 1 109 ? 1.298 4.315 -10.118 1.00 88.75 109 ARG A CA 1
ATOM 784 C C . ARG A 1 109 ? -0.045 4.101 -9.430 1.00 88.75 109 ARG A C 1
ATOM 786 O O . ARG A 1 109 ? -0.147 3.360 -8.456 1.00 88.75 109 ARG A O 1
ATOM 793 N N . ASP A 1 110 ? -1.080 4.686 -10.023 1.00 90.69 110 ASP A N 1
ATOM 794 C CA . ASP A 1 110 ? -2.466 4.372 -9.689 1.00 90.69 110 ASP A CA 1
ATOM 795 C C . ASP A 1 110 ? -2.862 3.043 -10.337 1.00 90.69 110 ASP A C 1
ATOM 797 O O . ASP A 1 110 ? -2.658 2.823 -11.540 1.00 90.69 110 ASP A O 1
ATOM 801 N N . TYR A 1 111 ? -3.426 2.160 -9.527 1.00 93.31 111 TYR A N 1
ATOM 802 C CA . TYR A 1 111 ? -3.860 0.827 -9.903 1.00 93.31 111 TYR A CA 1
ATOM 803 C C . TYR A 1 111 ? -5.381 0.721 -9.829 1.00 93.31 111 TYR A C 1
ATOM 805 O O . TYR A 1 111 ? -6.002 1.135 -8.850 1.00 93.31 111 TYR A O 1
ATOM 813 N N . ASP A 1 112 ? -5.972 0.145 -10.873 1.00 94.06 112 ASP A N 1
ATOM 814 C CA . ASP A 1 112 ? -7.392 -0.167 -10.924 1.00 94.06 112 ASP A CA 1
ATOM 815 C C . ASP A 1 112 ? -7.595 -1.674 -10.684 1.00 94.06 112 ASP A C 1
ATOM 817 O O . ASP A 1 112 ? -7.315 -2.478 -11.585 1.00 94.06 112 ASP A O 1
ATOM 821 N N . PRO A 1 113 ? -8.102 -2.086 -9.504 1.00 92.50 113 PRO A N 1
ATOM 822 C CA . PRO A 1 113 ? -8.353 -3.493 -9.205 1.00 92.50 113 PRO A CA 1
ATOM 823 C C . PRO A 1 113 ? -9.454 -4.103 -10.081 1.00 92.50 113 PRO A C 1
ATOM 825 O O . PRO A 1 113 ? -9.420 -5.305 -10.348 1.00 92.50 113 PRO A O 1
ATOM 828 N N . VAL A 1 114 ? -10.402 -3.303 -10.587 1.00 92.12 114 VAL A N 1
ATOM 829 C CA . VAL A 1 114 ? -11.500 -3.785 -11.443 1.00 92.12 114 VAL A CA 1
ATOM 830 C C . VAL A 1 114 ? -10.973 -4.179 -12.817 1.00 92.12 114 VAL A C 1
ATOM 832 O O . VAL A 1 114 ? -11.376 -5.205 -13.367 1.00 92.12 114 VAL A O 1
ATOM 835 N N . LEU A 1 115 ? -10.064 -3.374 -13.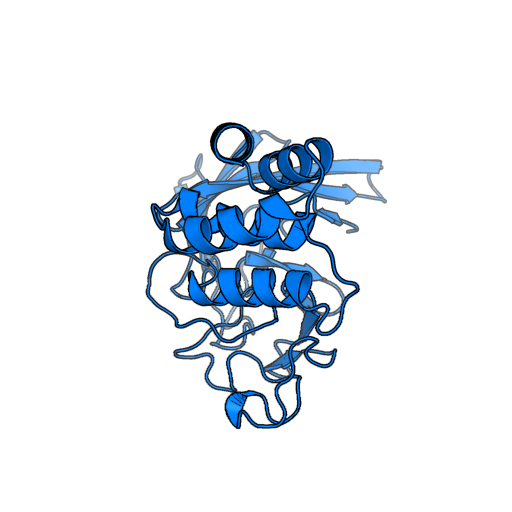369 1.00 91.19 115 LEU A N 1
ATOM 836 C CA . LEU A 1 115 ? -9.376 -3.694 -14.621 1.00 91.19 115 LEU A CA 1
ATOM 837 C C . LEU A 1 115 ? -8.208 -4.666 -14.420 1.00 91.19 115 LEU A C 1
ATOM 839 O O . LEU A 1 115 ? -7.783 -5.300 -15.385 1.00 91.19 115 LEU A O 1
ATOM 843 N N . GLY A 1 116 ? -7.683 -4.764 -13.197 1.00 90.50 116 GLY A N 1
ATOM 844 C CA . GLY A 1 116 ? -6.497 -5.546 -12.864 1.00 90.50 116 GLY A CA 1
ATOM 845 C C . GLY A 1 116 ? -5.201 -4.947 -13.418 1.00 90.50 116 GLY A C 1
ATOM 846 O O . GLY A 1 116 ? -4.268 -5.689 -13.725 1.00 90.50 116 GLY A O 1
ATOM 847 N N . ARG A 1 117 ? -5.153 -3.625 -13.646 1.00 91.44 117 ARG A N 1
ATOM 848 C CA . ARG A 1 117 ? -4.067 -2.952 -14.387 1.00 91.44 117 ARG A CA 1
ATOM 849 C C . ARG A 1 117 ? -3.768 -1.558 -13.844 1.00 91.44 117 ARG A C 1
ATOM 851 O O . ARG A 1 117 ? -4.615 -0.918 -13.228 1.00 91.44 117 ARG A O 1
ATOM 858 N N . PHE A 1 118 ? -2.566 -1.068 -14.130 1.00 91.75 118 PHE A N 1
ATOM 859 C CA . PHE A 1 118 ? -2.184 0.316 -13.849 1.00 91.75 118 PHE A CA 1
ATOM 860 C C . PHE A 1 118 ? -2.834 1.295 -14.832 1.00 91.75 118 PHE A C 1
ATOM 862 O O . PHE A 1 118 ? -3.098 0.959 -15.989 1.00 91.75 118 PHE A O 1
ATOM 869 N N . LEU A 1 119 ? -3.057 2.532 -14.389 1.00 90.62 119 LEU A N 1
ATOM 870 C CA . LEU A 1 119 ? -3.602 3.603 -15.231 1.00 90.62 119 LEU A CA 1
ATOM 871 C C . LEU A 1 119 ? -2.523 4.396 -15.980 1.00 90.62 119 LEU A C 1
ATOM 873 O O . LEU A 1 119 ? -2.835 5.137 -16.914 1.00 90.62 119 LEU A O 1
ATOM 877 N N . SER A 1 120 ? -1.255 4.224 -15.605 1.00 86.38 120 SER A N 1
ATOM 878 C CA . SER A 1 120 ? -0.103 4.851 -16.250 1.00 86.38 120 SER A CA 1
ATOM 879 C C . SER A 1 120 ? 0.890 3.808 -16.786 1.00 86.38 120 SER A C 1
ATOM 881 O O . SER A 1 120 ? 1.036 2.731 -16.192 1.00 86.38 120 SER A O 1
ATOM 883 N N . PRO A 1 121 ? 1.574 4.104 -17.913 1.00 84.06 121 PRO A N 1
ATOM 884 C CA . PRO A 1 121 ? 2.627 3.240 -18.429 1.00 84.06 121 PRO A CA 1
ATOM 885 C C . PRO A 1 121 ? 3.743 3.049 -17.401 1.00 84.06 121 PRO A C 1
ATOM 887 O O . PRO A 1 121 ? 4.086 3.979 -16.669 1.00 8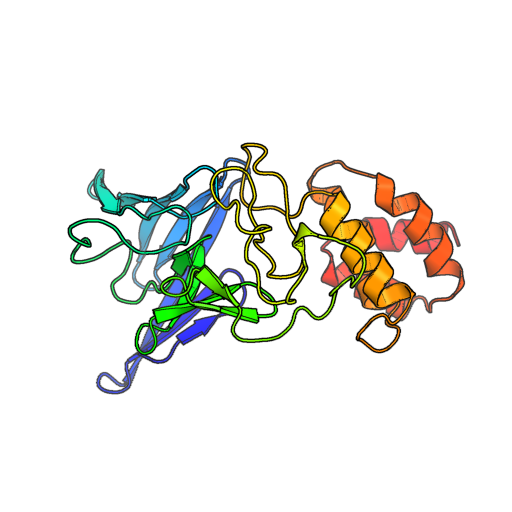4.06 121 PRO A O 1
ATOM 890 N N . ASP A 1 122 ? 4.338 1.862 -17.395 1.00 80.19 122 ASP A N 1
ATOM 891 C CA . ASP A 1 122 ? 5.453 1.509 -16.532 1.00 80.19 122 ASP A CA 1
ATOM 892 C C . ASP A 1 122 ? 6.678 2.366 -16.877 1.00 80.19 122 ASP A C 1
ATOM 894 O O . ASP A 1 122 ? 7.175 2.308 -18.009 1.00 80.19 122 ASP A O 1
ATOM 898 N N . PRO A 1 123 ? 7.205 3.154 -15.928 1.00 70.62 123 PRO A N 1
ATOM 899 C CA . PRO A 1 123 ? 8.416 3.923 -16.156 1.00 70.62 123 PRO A CA 1
ATOM 900 C C . PRO A 1 123 ? 9.664 3.056 -16.387 1.00 70.62 123 PRO A C 1
ATOM 902 O O . PRO A 1 123 ? 10.685 3.601 -16.810 1.00 70.62 123 PRO A O 1
ATOM 905 N N . VAL A 1 124 ? 9.628 1.764 -16.043 1.00 68.81 124 VAL A N 1
ATOM 906 C CA . VAL A 1 124 ? 10.701 0.762 -16.207 1.00 68.81 124 VAL A CA 1
ATOM 907 C C . VAL A 1 124 ? 10.349 -0.220 -17.338 1.00 68.81 124 VAL A C 1
ATOM 909 O O . VAL A 1 124 ? 10.910 -1.302 -17.415 1.00 68.81 124 VAL A O 1
ATOM 912 N N . PHE A 1 125 ? 9.419 0.135 -18.231 1.00 71.81 125 PHE A N 1
ATOM 913 C CA . PHE A 1 125 ? 8.990 -0.741 -19.322 1.00 71.81 125 PHE A CA 1
ATOM 914 C C . PHE A 1 125 ? 10.165 -1.267 -20.165 1.00 71.81 125 PHE A C 1
ATOM 916 O O . PHE A 1 125 ? 10.851 -0.503 -20.851 1.00 71.81 125 PHE A O 1
ATOM 923 N N . GLU A 1 126 ? 10.331 -2.589 -20.182 1.00 69.62 126 GLU A N 1
ATOM 924 C CA . GLU A 1 126 ? 11.262 -3.289 -21.057 1.00 69.62 126 GLU A CA 1
ATOM 925 C C . GLU A 1 126 ? 10.510 -3.921 -22.232 1.00 69.62 126 GLU A C 1
ATOM 927 O O . GLU A 1 126 ? 9.828 -4.936 -22.106 1.00 69.62 126 GLU A O 1
ATOM 932 N N . ALA A 1 127 ? 10.676 -3.352 -23.430 1.00 66.94 127 ALA A N 1
ATOM 933 C CA . ALA A 1 127 ? 9.985 -3.822 -24.636 1.00 66.94 127 ALA A CA 1
ATOM 934 C C . ALA A 1 127 ? 10.308 -5.279 -25.031 1.00 66.94 127 ALA A C 1
ATOM 936 O O . ALA A 1 127 ? 9.597 -5.862 -25.848 1.00 66.94 127 ALA A O 1
ATOM 937 N N . GLY A 1 128 ? 11.392 -5.844 -24.489 1.00 69.19 128 GLY A N 1
ATOM 938 C CA . GLY A 1 128 ? 11.813 -7.224 -24.720 1.00 69.19 128 GLY A CA 1
ATOM 939 C C . GLY A 1 128 ? 11.244 -8.247 -23.734 1.00 69.19 128 GLY A C 1
ATOM 940 O O . GLY A 1 128 ? 11.398 -9.438 -23.997 1.00 69.19 128 GLY A O 1
ATOM 941 N N . ASP A 1 129 ? 10.605 -7.824 -22.635 1.00 68.12 129 ASP A N 1
ATOM 942 C CA . ASP A 1 129 ? 10.023 -8.733 -21.640 1.00 68.12 129 ASP A CA 1
ATOM 943 C C . ASP A 1 129 ? 8.544 -9.026 -21.965 1.00 68.12 129 ASP A C 1
ATOM 945 O O . ASP A 1 129 ? 7.702 -8.122 -21.900 1.00 68.12 129 ASP A O 1
ATOM 949 N N . PRO A 1 130 ? 8.185 -10.290 -22.269 1.00 69.38 130 PRO A N 1
ATOM 950 C CA . PRO A 1 130 ? 6.803 -10.702 -22.497 1.00 69.38 130 PRO A CA 1
ATOM 951 C C . PRO A 1 130 ? 5.841 -10.353 -21.355 1.00 69.38 130 PRO A C 1
ATOM 953 O O . PRO A 1 130 ? 4.677 -10.063 -21.614 1.00 69.38 130 PRO A O 1
ATOM 956 N N . ASN A 1 131 ? 6.310 -10.348 -20.103 1.00 65.62 131 ASN A N 1
ATOM 957 C CA . ASN A 1 131 ? 5.469 -10.087 -18.928 1.00 65.62 131 ASN A CA 1
ATOM 958 C C . ASN A 1 131 ? 5.130 -8.600 -18.755 1.00 65.62 131 ASN A C 1
ATOM 960 O O . ASN A 1 131 ? 4.175 -8.248 -18.058 1.00 65.62 131 ASN A O 1
ATOM 964 N N . GLN A 1 132 ? 5.900 -7.726 -19.402 1.00 66.44 132 GLN A N 1
ATOM 965 C CA . GLN A 1 132 ? 5.673 -6.287 -19.412 1.00 66.44 132 GLN A CA 1
ATOM 966 C C . GLN A 1 132 ? 5.048 -5.809 -20.724 1.00 66.44 132 GLN A C 1
ATOM 968 O O . GLN A 1 132 ? 4.798 -4.612 -20.859 1.00 66.44 132 GLN A O 1
ATOM 973 N N . MET A 1 133 ? 4.754 -6.703 -21.682 1.00 64.19 133 MET A N 1
ATOM 974 C CA . MET A 1 133 ? 4.167 -6.343 -22.976 1.00 64.19 133 MET A CA 1
ATOM 975 C C . MET A 1 133 ? 2.845 -5.592 -22.783 1.00 64.19 133 MET A C 1
ATOM 977 O O . MET A 1 133 ? 1.800 -6.158 -22.476 1.00 64.19 133 MET A O 1
ATOM 981 N N . GLY A 1 134 ? 2.905 -4.273 -22.962 1.00 72.00 134 GLY A N 1
ATOM 982 C CA . GLY A 1 134 ? 1.788 -3.358 -22.765 1.00 72.00 134 GLY A CA 1
ATOM 983 C C . GLY A 1 134 ? 2.057 -2.275 -21.725 1.00 72.00 134 GLY A C 1
ATOM 984 O O . GLY A 1 134 ? 1.429 -1.234 -21.824 1.00 72.00 134 GLY A O 1
ATOM 985 N N . GLY A 1 135 ? 2.977 -2.468 -20.776 1.00 78.69 135 GLY A N 1
ATOM 986 C CA . GLY A 1 135 ? 3.412 -1.442 -19.822 1.00 78.69 135 GLY A CA 1
ATOM 987 C C . GLY A 1 135 ? 2.403 -1.083 -18.728 1.00 78.69 135 GLY A C 1
ATOM 988 O O . GLY A 1 135 ? 2.649 -0.156 -17.975 1.00 78.69 135 GLY A O 1
ATOM 989 N N . TYR A 1 136 ? 1.276 -1.784 -18.600 1.00 86.75 136 TYR A N 1
ATOM 990 C CA . TYR A 1 136 ? 0.330 -1.538 -17.497 1.00 86.75 136 TYR A CA 1
ATOM 991 C C . TYR A 1 136 ? -0.122 -2.818 -16.784 1.00 86.75 136 TYR A C 1
ATOM 993 O O . TYR A 1 136 ? -1.077 -2.786 -16.010 1.00 86.75 136 TYR A O 1
ATOM 1001 N N . THR A 1 137 ? 0.496 -3.957 -17.092 1.00 87.00 137 THR A N 1
ATOM 1002 C CA . THR A 1 137 ? 0.174 -5.237 -16.456 1.00 87.00 137 THR A CA 1
ATOM 1003 C C . THR A 1 137 ? 0.571 -5.195 -14.983 1.00 87.00 137 THR A C 1
ATOM 1005 O O . THR A 1 137 ? 1.622 -4.665 -14.629 1.00 87.00 137 THR A O 1
ATOM 1008 N N . TYR A 1 138 ? -0.278 -5.746 -14.118 1.00 85.75 138 TYR A N 1
ATOM 1009 C CA . TYR A 1 138 ? 0.071 -5.989 -12.722 1.00 85.75 138 TYR A CA 1
ATOM 1010 C C . TYR A 1 138 ? 0.563 -7.424 -12.576 1.00 85.75 138 TYR A C 1
ATOM 1012 O O . TYR A 1 138 ? -0.070 -8.354 -13.076 1.00 85.75 138 TYR A O 1
ATOM 1020 N N . ALA A 1 139 ? 1.704 -7.601 -11.906 1.00 80.56 139 ALA A N 1
ATOM 1021 C CA . ALA A 1 139 ? 2.296 -8.910 -11.640 1.00 80.56 139 ALA A CA 1
ATOM 1022 C C . ALA A 1 139 ? 2.407 -9.827 -12.886 1.00 80.56 139 ALA A C 1
ATOM 1024 O O . ALA A 1 139 ? 2.219 -11.040 -12.784 1.00 80.56 139 ALA A O 1
ATOM 1025 N N . GLY A 1 140 ? 2.690 -9.258 -14.066 1.00 79.31 140 GLY A N 1
ATOM 1026 C CA . GLY A 1 140 ? 2.790 -10.019 -15.320 1.00 79.31 140 GLY A CA 1
ATOM 1027 C C . GLY A 1 140 ? 1.520 -10.802 -15.672 1.00 79.31 140 GLY A C 1
ATOM 1028 O O . GLY A 1 140 ? 1.615 -11.910 -16.191 1.00 79.31 140 GLY A O 1
ATOM 1029 N N . ASP A 1 141 ? 0.346 -10.273 -15.307 1.00 84.94 141 ASP A N 1
ATOM 1030 C CA . ASP A 1 141 ? -0.972 -10.919 -15.421 1.00 84.94 141 ASP A CA 1
ATOM 1031 C C . ASP A 1 141 ? -1.109 -12.241 -14.637 1.00 84.94 141 ASP A C 1
ATOM 1033 O O . ASP A 1 141 ? -2.061 -13.002 -14.826 1.00 84.94 141 ASP A O 1
ATOM 1037 N N . ASN A 1 142 ? -0.197 -12.504 -13.695 1.00 83.56 142 ASN A N 1
ATOM 1038 C CA . ASN A 1 142 ? -0.250 -13.655 -12.801 1.00 83.56 142 ASN A CA 1
ATOM 1039 C C . ASN A 1 142 ? -0.163 -13.240 -11.318 1.00 83.56 142 ASN A C 1
ATOM 1041 O O . ASN A 1 142 ? 0.778 -13.607 -10.603 1.00 83.56 142 ASN A O 1
ATOM 1045 N N . PRO A 1 143 ? -1.182 -12.529 -10.804 1.00 83.25 143 PRO A N 1
ATOM 1046 C CA . PRO A 1 143 ? -1.215 -12.073 -9.418 1.00 83.25 143 PRO A CA 1
ATOM 1047 C C . PRO A 1 143 ? -1.484 -13.197 -8.410 1.00 83.25 143 PRO A C 1
ATOM 1049 O O . PRO A 1 143 ? -1.629 -12.932 -7.226 1.00 83.25 143 PRO A O 1
ATOM 1052 N N . ALA A 1 144 ? -1.613 -14.454 -8.845 1.00 78.44 144 ALA A N 1
ATOM 1053 C CA . ALA A 1 144 ? -1.748 -15.589 -7.936 1.00 78.44 144 ALA A CA 1
ATOM 1054 C C . ALA A 1 144 ? -0.391 -16.038 -7.371 1.00 78.44 144 ALA A C 1
ATOM 1056 O O . ALA A 1 144 ? -0.338 -16.553 -6.256 1.00 78.44 144 ALA A O 1
ATOM 1057 N N . SER A 1 145 ? 0.690 -15.850 -8.135 1.00 73.19 145 SER A N 1
ATOM 1058 C CA . SER A 1 145 ? 2.054 -16.229 -7.739 1.00 73.19 145 SER A CA 1
ATOM 1059 C C . SER A 1 145 ? 3.075 -15.091 -7.834 1.00 73.19 145 SER A C 1
ATOM 1061 O O . SER A 1 145 ? 4.202 -15.254 -7.372 1.00 73.19 145 SER A O 1
ATOM 1063 N N . GLY A 1 146 ? 2.709 -13.955 -8.431 1.00 73.31 146 GLY A N 1
ATOM 1064 C CA . GLY A 1 146 ? 3.520 -12.740 -8.484 1.00 73.31 146 GLY A CA 1
ATOM 1065 C C . GLY A 1 146 ? 2.820 -11.559 -7.815 1.00 73.31 146 GLY A C 1
ATOM 1066 O O . GLY A 1 146 ? 1.600 -11.537 -7.676 1.00 73.31 146 GLY A O 1
ATOM 1067 N N . SER A 1 147 ? 3.589 -10.559 -7.410 1.00 79.25 147 SER A N 1
ATOM 1068 C CA . SER A 1 147 ? 3.077 -9.290 -6.889 1.00 79.25 147 SER A CA 1
ATOM 1069 C C . SER A 1 147 ? 3.908 -8.146 -7.461 1.00 79.25 147 SER A C 1
ATOM 1071 O O . SER A 1 147 ? 5.080 -8.343 -7.738 1.00 79.25 147 SER A O 1
ATOM 1073 N N . ASP A 1 148 ? 3.351 -6.950 -7.626 1.00 78.00 148 ASP A N 1
ATOM 1074 C CA . ASP A 1 148 ? 4.124 -5.733 -7.933 1.00 78.00 148 ASP A CA 1
ATOM 1075 C C . ASP A 1 148 ? 3.810 -4.645 -6.886 1.00 78.00 148 ASP A C 1
ATOM 1077 O O . ASP A 1 148 ? 2.982 -3.766 -7.133 1.00 78.00 148 ASP A O 1
ATOM 1081 N N . PRO A 1 149 ? 4.392 -4.727 -5.668 1.00 77.56 149 PRO A N 1
ATOM 1082 C CA . PRO A 1 149 ? 4.022 -3.842 -4.560 1.00 77.56 149 PRO A CA 1
ATOM 1083 C C . PRO A 1 149 ? 4.427 -2.378 -4.742 1.00 77.56 149 PRO A C 1
ATOM 1085 O O . PRO A 1 149 ? 3.853 -1.506 -4.095 1.00 77.56 149 PRO A O 1
ATOM 1088 N N . ASN A 1 150 ? 5.433 -2.100 -5.575 1.00 73.19 150 ASN A N 1
ATOM 1089 C CA . ASN A 1 150 ? 5.917 -0.739 -5.824 1.00 73.19 150 ASN A CA 1
ATOM 1090 C C . ASN A 1 150 ? 5.382 -0.146 -7.136 1.00 73.19 150 ASN A C 1
ATOM 1092 O O . ASN A 1 150 ? 5.638 1.029 -7.415 1.00 73.19 150 ASN A O 1
ATOM 1096 N N . GLY A 1 151 ? 4.653 -0.946 -7.917 1.00 71.94 151 GLY A N 1
ATOM 1097 C CA . GLY A 1 151 ? 4.153 -0.561 -9.221 1.00 71.94 151 GLY A CA 1
ATOM 1098 C C . GLY A 1 151 ? 5.276 -0.306 -10.214 1.00 71.94 151 GLY A C 1
ATOM 1099 O O . GLY A 1 151 ? 5.142 0.602 -11.023 1.00 71.94 151 GLY A O 1
ATOM 1100 N N . LEU A 1 152 ? 6.381 -1.044 -10.155 1.00 72.94 152 LEU A N 1
ATOM 1101 C CA . LEU A 1 152 ? 7.517 -0.898 -11.075 1.00 72.94 152 LEU A CA 1
ATOM 1102 C C . LEU A 1 152 ? 8.054 -2.239 -11.575 1.00 72.94 152 LEU A C 1
ATOM 1104 O O . LEU A 1 152 ? 8.700 -2.278 -12.620 1.00 72.94 152 LEU A O 1
ATOM 1108 N N . MET A 1 153 ? 7.889 -3.324 -10.813 1.00 67.25 153 MET A N 1
ATOM 1109 C CA . MET A 1 153 ? 8.403 -4.626 -11.226 1.00 67.25 153 MET A CA 1
ATOM 1110 C C . MET A 1 153 ? 7.736 -5.778 -10.479 1.00 67.25 153 MET A C 1
ATOM 1112 O O . MET A 1 153 ? 7.495 -5.721 -9.274 1.00 67.25 153 MET A O 1
ATOM 1116 N N . LEU A 1 154 ? 7.562 -6.889 -11.194 1.00 64.31 154 LEU A N 1
ATOM 1117 C CA . LEU A 1 154 ? 7.171 -8.166 -10.615 1.00 64.31 154 LEU A CA 1
ATOM 1118 C C . LEU A 1 154 ? 8.180 -8.626 -9.543 1.00 64.31 154 LEU A C 1
ATOM 1120 O O . LEU A 1 154 ? 9.348 -8.887 -9.824 1.00 64.31 154 LEU A O 1
ATOM 1124 N N . ALA A 1 155 ? 7.687 -8.775 -8.321 1.00 61.19 155 ALA A N 1
ATOM 1125 C CA . ALA A 1 155 ? 8.311 -9.461 -7.205 1.00 61.19 155 ALA A CA 1
ATOM 1126 C C . ALA A 1 155 ? 7.705 -10.876 -7.051 1.00 61.19 155 ALA A C 1
ATOM 1128 O O . ALA A 1 155 ? 6.476 -11.035 -7.110 1.00 61.19 155 ALA A O 1
ATOM 1129 N N . PRO A 1 156 ? 8.526 -11.920 -6.835 1.00 53.12 156 PRO A N 1
ATOM 1130 C CA . PRO A 1 156 ? 8.034 -13.238 -6.441 1.00 53.12 156 PRO A CA 1
ATOM 1131 C C . PRO A 1 156 ? 7.272 -13.163 -5.109 1.00 53.12 156 PRO A C 1
ATOM 1133 O O . PRO A 1 156 ? 7.692 -12.458 -4.191 1.00 53.12 156 PRO A O 1
ATOM 1136 N N . MET A 1 157 ? 6.164 -13.902 -4.978 1.00 51.06 157 MET A N 1
ATOM 1137 C CA . MET A 1 157 ? 5.467 -14.066 -3.695 1.00 51.06 157 MET A CA 1
ATOM 1138 C C . MET A 1 157 ? 6.206 -15.049 -2.775 1.00 51.06 157 MET A C 1
ATOM 1140 O O . MET A 1 157 ? 5.680 -16.109 -2.430 1.00 51.06 157 MET A O 1
ATOM 1144 N N . ASP A 1 158 ? 7.422 -14.718 -2.359 1.00 46.75 158 ASP A N 1
ATOM 1145 C CA . ASP A 1 158 ? 8.112 -15.518 -1.351 1.00 46.75 158 ASP A CA 1
ATOM 1146 C C . ASP A 1 158 ? 7.605 -15.076 0.026 1.00 46.75 158 ASP A C 1
ATOM 1148 O O . ASP A 1 158 ? 7.888 -13.980 0.506 1.00 46.75 158 ASP A O 1
ATOM 1152 N N . GLY A 1 159 ? 6.744 -15.917 0.611 1.00 41.16 159 GLY A N 1
ATOM 1153 C CA . GLY A 1 159 ? 5.980 -15.661 1.831 1.00 41.16 159 GLY A CA 1
ATOM 1154 C C . GLY A 1 159 ? 6.814 -15.081 2.973 1.00 41.16 159 GLY A C 1
ATOM 1155 O O . GLY A 1 159 ? 7.482 -15.808 3.702 1.00 41.16 159 GLY A O 1
ATOM 1156 N N . GLY A 1 160 ? 6.720 -13.764 3.143 1.00 38.84 160 GLY A N 1
ATOM 1157 C CA . GLY A 1 160 ? 7.448 -13.023 4.165 1.00 38.84 160 GLY A CA 1
ATOM 1158 C C . GLY A 1 160 ? 7.392 -11.522 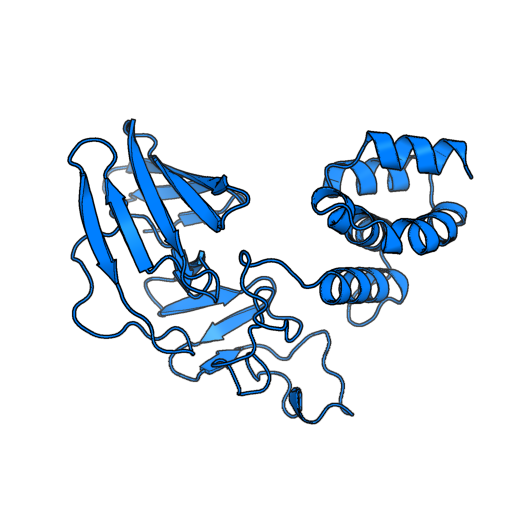3.914 1.00 38.84 160 GLY A C 1
ATOM 1159 O O . GLY A 1 160 ? 8.405 -10.918 3.597 1.00 38.84 160 GLY A O 1
ATOM 1160 N N . GLY A 1 161 ? 6.193 -10.942 4.035 1.00 42.66 161 GLY A N 1
ATOM 1161 C CA . GLY A 1 161 ? 5.975 -9.503 4.190 1.00 42.66 161 GLY A CA 1
ATOM 1162 C C . GLY A 1 161 ? 6.440 -8.616 3.036 1.00 42.66 161 GLY A C 1
ATOM 1163 O O . GLY A 1 161 ? 7.553 -8.122 3.088 1.00 42.66 161 GLY A O 1
ATOM 1164 N N . GLY A 1 162 ? 5.550 -8.350 2.067 1.00 44.41 162 GLY A N 1
ATOM 1165 C CA . GLY A 1 162 ? 5.368 -7.068 1.347 1.00 44.41 162 GLY A CA 1
ATOM 1166 C C . GLY A 1 162 ? 6.587 -6.244 0.897 1.00 44.41 162 GLY A C 1
ATOM 1167 O O . GLY A 1 162 ? 6.447 -5.051 0.642 1.00 44.41 162 GLY A O 1
ATOM 1168 N N . GLY A 1 163 ? 7.776 -6.826 0.831 1.00 47.59 163 GLY A N 1
ATOM 1169 C CA . GLY A 1 163 ? 9.020 -6.155 0.516 1.00 47.59 163 GLY A CA 1
ATOM 1170 C C . GLY A 1 163 ? 9.406 -6.432 -0.923 1.00 47.59 163 GLY A C 1
ATOM 1171 O O . GLY A 1 163 ? 9.286 -7.552 -1.409 1.00 47.59 163 GLY A O 1
ATOM 1172 N N . CYS A 1 164 ? 9.915 -5.401 -1.591 1.00 50.62 164 CYS A N 1
ATOM 1173 C CA . CYS A 1 164 ? 10.793 -5.551 -2.740 1.00 50.62 164 CYS A CA 1
ATOM 1174 C C . CYS A 1 164 ? 11.760 -6.729 -2.510 1.00 50.62 164 CYS A C 1
ATOM 1176 O O . CYS A 1 164 ? 12.543 -6.683 -1.557 1.00 50.62 164 CYS A O 1
ATOM 1178 N N . ASP A 1 165 ? 11.731 -7.754 -3.371 1.00 56.12 165 ASP A N 1
ATOM 1179 C CA . ASP A 1 165 ? 12.858 -8.686 -3.516 1.00 56.12 165 ASP A CA 1
ATOM 1180 C C . ASP A 1 165 ? 14.137 -7.823 -3.583 1.00 56.12 165 ASP A C 1
ATOM 1182 O O . ASP A 1 165 ? 14.115 -6.724 -4.152 1.00 56.12 165 ASP A O 1
ATOM 1186 N N . ALA A 1 166 ? 15.240 -8.253 -2.966 1.00 54.41 166 ALA A N 1
ATOM 1187 C CA . ALA A 1 166 ? 16.513 -7.530 -3.031 1.00 54.41 166 ALA A CA 1
ATOM 1188 C C . ALA A 1 166 ? 16.871 -7.154 -4.484 1.00 54.41 166 ALA A C 1
ATOM 1190 O O . ALA A 1 166 ? 17.396 -6.073 -4.746 1.00 54.41 166 ALA A O 1
ATOM 1191 N N . LYS A 1 167 ? 16.453 -7.980 -5.453 1.00 58.91 167 LYS A N 1
ATOM 1192 C CA . LYS A 1 167 ? 16.536 -7.682 -6.888 1.00 58.91 167 LYS A CA 1
ATOM 1193 C C . LYS A 1 167 ? 15.807 -6.398 -7.306 1.00 58.91 167 LYS A C 1
ATOM 1195 O O . LYS A 1 167 ? 16.366 -5.629 -8.084 1.00 58.91 167 LYS A O 1
ATOM 1200 N N . CYS A 1 168 ? 14.607 -6.126 -6.791 1.00 59.38 168 CYS A N 1
ATOM 1201 C CA . CYS A 1 168 ? 13.841 -4.912 -7.103 1.00 59.38 168 CYS A CA 1
ATOM 1202 C C . CYS A 1 168 ? 14.552 -3.647 -6.606 1.00 59.38 168 CYS A C 1
ATOM 1204 O O . CYS A 1 168 ? 14.528 -2.613 -7.271 1.00 59.38 168 CYS A O 1
ATOM 1206 N N . VAL A 1 169 ? 15.221 -3.742 -5.456 1.00 70.38 169 VAL A N 1
ATOM 1207 C CA . VAL A 1 169 ? 15.995 -2.637 -4.886 1.00 70.38 169 VAL A CA 1
ATOM 1208 C C . VAL A 1 169 ? 17.222 -2.316 -5.745 1.00 70.38 169 VAL A C 1
ATOM 1210 O O . VAL A 1 169 ? 17.485 -1.149 -6.034 1.00 70.38 169 VAL A O 1
ATOM 1213 N N . PHE A 1 170 ? 17.925 -3.336 -6.241 1.00 72.88 170 PHE A N 1
ATOM 1214 C CA . PHE A 1 170 ? 19.073 -3.136 -7.131 1.00 72.88 170 PHE A CA 1
ATOM 1215 C C . PHE A 1 170 ? 18.683 -2.604 -8.512 1.00 72.88 170 PHE A C 1
ATOM 1217 O O . PHE A 1 170 ? 19.432 -1.836 -9.113 1.00 72.88 170 PHE A O 1
ATOM 1224 N N . VAL A 1 171 ? 17.498 -2.953 -9.015 1.00 70.44 171 VAL A N 1
ATOM 1225 C CA . VAL A 1 171 ? 16.967 -2.362 -10.252 1.00 70.44 171 VAL A CA 1
ATOM 1226 C C . VAL A 1 171 ? 16.623 -0.882 -10.051 1.00 70.44 171 VAL A C 1
ATOM 1228 O O . VAL A 1 171 ? 17.008 -0.060 -10.881 1.00 70.44 171 VAL A O 1
ATOM 1231 N N . ALA A 1 172 ? 15.990 -0.513 -8.930 1.00 73.38 172 ALA A N 1
ATOM 1232 C CA . ALA A 1 172 ? 15.741 0.891 -8.593 1.00 73.38 172 ALA A CA 1
ATOM 1233 C C . ALA A 1 172 ? 17.052 1.685 -8.461 1.00 73.38 172 ALA A C 1
ATOM 1235 O O . ALA A 1 172 ? 17.179 2.763 -9.040 1.00 73.38 172 ALA A O 1
ATOM 1236 N N . ALA A 1 173 ? 18.061 1.125 -7.789 1.00 82.06 173 ALA A N 1
ATOM 1237 C CA . ALA A 1 173 ? 19.389 1.727 -7.715 1.00 82.06 173 ALA A CA 1
ATOM 1238 C C . ALA A 1 173 ? 20.006 1.960 -9.105 1.00 82.06 173 ALA A C 1
ATOM 1240 O O . ALA A 1 173 ? 20.484 3.059 -9.393 1.00 82.06 173 ALA A O 1
ATOM 1241 N N . ARG A 1 174 ? 19.934 0.962 -10.001 1.00 82.00 174 ARG A N 1
ATOM 1242 C CA . ARG A 1 174 ? 20.406 1.093 -11.389 1.00 82.00 174 ARG A CA 1
ATOM 1243 C C . ARG A 1 174 ? 19.650 2.161 -12.174 1.00 82.00 174 ARG A C 1
ATOM 1245 O O . ARG A 1 174 ? 20.278 2.906 -12.914 1.00 82.00 174 ARG A O 1
ATOM 1252 N N . ARG A 1 175 ? 18.335 2.303 -11.976 1.00 76.88 175 ARG A N 1
ATOM 1253 C CA . ARG A 1 175 ? 17.521 3.352 -12.614 1.00 76.88 175 ARG A CA 1
ATOM 1254 C C . ARG A 1 175 ? 18.072 4.749 -12.326 1.00 76.88 175 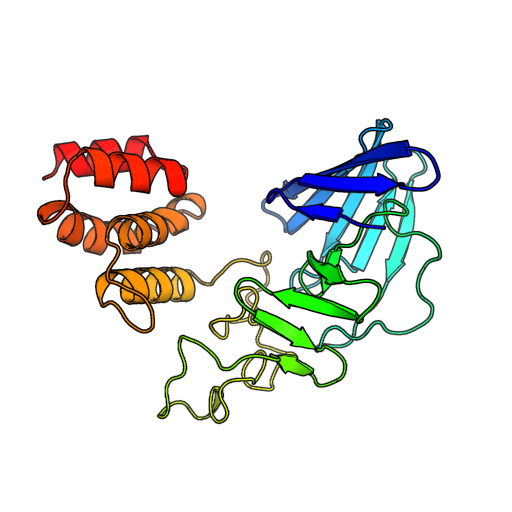ARG A C 1
ATOM 1256 O O . ARG A 1 175 ? 18.252 5.541 -13.248 1.00 76.88 175 ARG A O 1
ATOM 1263 N N . TYR A 1 176 ? 18.335 5.035 -11.054 1.00 85.25 176 TYR A N 1
ATOM 1264 C CA . TYR A 1 176 ? 18.855 6.328 -10.617 1.00 85.25 176 TYR A CA 1
ATOM 1265 C C . TYR A 1 176 ? 20.324 6.531 -10.995 1.00 85.25 176 TYR A C 1
ATOM 1267 O O . TYR A 1 176 ? 20.714 7.647 -11.333 1.00 85.25 176 TYR A O 1
ATOM 1275 N N . ARG A 1 177 ? 21.119 5.456 -11.012 1.00 86.62 177 ARG A N 1
ATOM 1276 C CA . ARG A 1 177 ? 22.503 5.477 -11.497 1.00 86.62 177 ARG A CA 1
ATOM 1277 C C . ARG A 1 177 ? 22.586 5.800 -12.992 1.00 86.62 177 ARG A C 1
ATOM 1279 O O . ARG A 1 177 ? 23.365 6.660 -13.385 1.00 86.62 177 ARG A O 1
ATOM 1286 N N . ASP A 1 178 ? 21.782 5.118 -13.806 1.00 83.44 178 ASP A N 1
ATOM 1287 C CA . ASP A 1 178 ? 21.883 5.140 -15.271 1.00 83.44 178 ASP A CA 1
ATOM 1288 C C . ASP A 1 178 ? 20.944 6.179 -15.919 1.00 83.44 178 ASP A C 1
ATOM 1290 O O . ASP A 1 178 ? 21.022 6.423 -17.122 1.00 83.44 178 ASP A O 1
ATOM 1294 N N . GLY A 1 179 ? 20.056 6.812 -15.143 1.00 74.62 179 GLY A N 1
ATOM 1295 C CA . GLY A 1 179 ? 19.110 7.821 -15.637 1.00 74.62 179 GLY A CA 1
ATOM 1296 C C . GLY A 1 179 ? 17.990 7.238 -16.507 1.00 74.62 179 GLY A C 1
ATOM 1297 O O . GLY A 1 179 ? 17.482 7.888 -17.423 1.00 74.62 179 GLY A O 1
ATOM 1298 N N . VAL A 1 180 ? 17.597 5.988 -16.262 1.00 62.06 180 VAL A N 1
ATOM 1299 C CA . VAL A 1 180 ? 16.551 5.325 -17.052 1.00 62.06 180 VAL A CA 1
ATOM 1300 C C . VAL A 1 180 ? 15.181 5.825 -16.588 1.00 62.06 180 VAL A C 1
ATOM 1302 O O . VAL A 1 180 ? 14.719 5.495 -15.502 1.00 62.06 180 VAL A O 1
ATOM 1305 N N . GLY A 1 181 ? 14.520 6.665 -17.387 1.00 54.06 181 GLY A N 1
ATOM 1306 C CA . GLY A 1 181 ? 13.202 7.228 -17.055 1.00 54.06 181 GLY A CA 1
ATOM 1307 C C . GLY A 1 181 ? 13.203 8.251 -15.902 1.00 54.06 181 GLY A C 1
ATOM 1308 O O . GLY A 1 181 ? 12.143 8.594 -15.380 1.00 54.06 181 GLY A O 1
ATOM 1309 N N . THR A 1 182 ? 14.374 8.726 -15.479 1.00 64.38 182 THR A N 1
ATOM 1310 C CA . THR A 1 182 ? 14.588 9.825 -14.520 1.00 64.38 182 THR A CA 1
ATOM 1311 C C . THR A 1 182 ? 15.923 10.503 -14.837 1.00 64.38 182 THR A C 1
ATOM 1313 O O . THR A 1 182 ? 16.750 9.923 -15.532 1.00 64.38 182 THR A O 1
ATOM 1316 N N . ALA A 1 183 ? 16.168 11.716 -14.338 1.00 76.56 183 ALA A N 1
ATOM 1317 C CA . ALA A 1 183 ? 17.529 12.251 -14.328 1.00 76.56 183 ALA A CA 1
ATOM 1318 C C . ALA A 1 183 ? 18.439 11.361 -13.461 1.00 76.56 183 ALA A C 1
ATOM 1320 O O . ALA A 1 183 ? 17.964 10.743 -12.504 1.00 76.56 183 ALA A O 1
ATOM 1321 N N . VAL A 1 184 ? 19.730 11.309 -13.802 1.00 87.12 184 VAL A N 1
ATOM 1322 C CA . VAL A 1 184 ? 20.739 10.622 -12.985 1.00 87.12 184 VAL A CA 1
ATOM 1323 C C . VAL A 1 184 ? 20.761 11.249 -11.591 1.00 87.12 184 VAL A C 1
ATOM 1325 O O . VAL A 1 184 ? 20.943 12.459 -11.458 1.00 87.12 184 VAL A O 1
ATOM 1328 N N . ASP A 1 185 ? 20.586 10.418 -10.567 1.00 88.44 185 ASP A N 1
ATOM 1329 C CA . ASP A 1 185 ? 20.545 10.817 -9.162 1.00 88.44 185 ASP A CA 1
ATOM 1330 C C . ASP A 1 185 ? 21.301 9.787 -8.312 1.00 88.44 185 ASP A C 1
ATOM 1332 O O . ASP A 1 185 ? 20.774 8.763 -7.876 1.00 88.44 185 ASP A O 1
ATOM 1336 N N . LEU A 1 186 ? 22.582 10.056 -8.072 1.00 90.12 186 LEU A N 1
ATOM 1337 C CA . LEU A 1 186 ? 23.443 9.144 -7.322 1.00 90.12 186 LEU A CA 1
ATOM 1338 C C . LEU A 1 186 ? 23.047 9.034 -5.841 1.00 90.12 186 LEU A C 1
ATOM 1340 O O . LEU A 1 186 ? 23.321 8.008 -5.219 1.00 90.12 186 LEU A O 1
ATOM 1344 N N . VAL A 1 187 ? 22.367 10.045 -5.286 1.00 89.38 187 VAL A N 1
ATOM 1345 C CA . VAL A 1 187 ? 21.864 10.016 -3.905 1.00 89.38 187 VAL A CA 1
ATOM 1346 C C . VAL A 1 187 ? 20.768 8.966 -3.791 1.00 89.38 187 VAL A C 1
ATOM 1348 O O . VAL A 1 187 ? 20.827 8.097 -2.920 1.00 89.38 187 VAL A O 1
ATOM 1351 N N . GLN A 1 188 ? 19.804 8.978 -4.714 1.00 86.31 188 GLN A N 1
ATOM 1352 C CA . GLN A 1 188 ? 18.768 7.947 -4.756 1.00 86.31 188 GLN A CA 1
ATOM 1353 C C . GLN A 1 188 ? 19.347 6.574 -5.106 1.00 86.31 188 GLN A C 1
ATOM 1355 O O . GLN A 1 188 ? 18.925 5.578 -4.521 1.00 86.31 188 GLN A O 1
ATOM 1360 N N . ALA A 1 189 ? 20.344 6.496 -5.993 1.00 86.19 189 ALA A N 1
ATOM 1361 C CA . ALA A 1 189 ? 20.999 5.228 -6.310 1.00 86.19 189 ALA A CA 1
ATOM 1362 C C . ALA A 1 189 ? 21.621 4.580 -5.060 1.00 86.19 189 ALA A C 1
ATOM 1364 O O . ALA A 1 189 ? 21.291 3.438 -4.738 1.00 86.19 189 ALA A O 1
ATOM 1365 N N . VAL A 1 190 ? 22.451 5.318 -4.312 1.00 89.00 190 VAL A N 1
ATOM 1366 C CA . VAL A 1 190 ? 23.093 4.813 -3.085 1.00 89.00 190 VAL A CA 1
ATOM 1367 C C . VAL A 1 190 ? 22.072 4.541 -1.982 1.00 89.00 190 VAL A C 1
ATOM 1369 O O . VAL A 1 190 ? 22.167 3.509 -1.321 1.00 89.00 190 VAL A O 1
ATOM 1372 N N . ARG A 1 191 ? 21.046 5.388 -1.830 1.00 87.69 191 ARG A N 1
ATOM 1373 C CA . ARG A 1 191 ? 19.932 5.141 -0.901 1.00 87.69 191 ARG A CA 1
ATOM 1374 C C . ARG A 1 191 ? 19.327 3.754 -1.129 1.00 87.69 191 ARG A C 1
ATOM 1376 O O . ARG A 1 191 ? 19.167 2.980 -0.184 1.00 87.69 191 ARG A O 1
ATOM 1383 N N . TRP A 1 192 ? 18.999 3.432 -2.381 1.00 83.12 192 TRP A N 1
ATOM 1384 C CA . TRP A 1 192 ? 18.443 2.128 -2.722 1.00 83.12 192 TRP A CA 1
ATOM 1385 C C . TRP A 1 192 ? 19.467 1.010 -2.506 1.00 83.12 192 TRP A C 1
ATOM 1387 O O . TRP A 1 192 ? 19.102 0.007 -1.915 1.00 83.12 192 TRP A O 1
ATOM 1397 N N . LEU A 1 193 ? 20.750 1.177 -2.843 1.00 85.62 193 LEU A N 1
ATOM 1398 C CA . LEU A 1 193 ? 21.778 0.150 -2.584 1.00 85.62 193 LEU A CA 1
ATOM 1399 C C . LEU A 1 193 ? 21.963 -0.199 -1.099 1.00 85.62 193 LEU A C 1
ATOM 1401 O O . LEU A 1 193 ? 22.297 -1.341 -0.789 1.00 85.62 193 LEU A O 1
ATOM 1405 N N . LEU A 1 194 ? 21.731 0.755 -0.193 1.00 83.88 194 LEU A N 1
ATOM 1406 C CA . LEU A 1 194 ? 21.834 0.547 1.256 1.00 83.88 194 LEU A CA 1
ATOM 1407 C C . LEU A 1 194 ? 20.560 -0.042 1.880 1.00 83.88 194 LEU A C 1
ATOM 1409 O O . LEU A 1 194 ? 20.627 -0.688 2.918 1.00 83.88 194 LEU A O 1
ATOM 1413 N N . THR A 1 195 ? 19.401 0.124 1.241 1.00 80.81 195 THR A N 1
ATOM 1414 C CA . THR A 1 195 ? 18.097 -0.323 1.774 1.00 80.81 195 THR A CA 1
ATOM 1415 C C . THR A 1 195 ? 18.026 -1.829 2.129 1.00 80.81 195 THR A C 1
ATOM 1417 O O . THR A 1 195 ? 17.365 -2.175 3.106 1.00 80.81 195 THR A O 1
ATOM 1420 N N . PRO A 1 196 ? 18.679 -2.771 1.411 1.00 75.62 196 PRO A N 1
ATOM 1421 C CA . PRO A 1 196 ? 18.626 -4.196 1.752 1.00 75.62 196 PRO A CA 1
ATOM 1422 C C . PRO A 1 196 ? 19.380 -4.575 3.038 1.00 75.62 196 PRO A C 1
ATOM 1424 O O . PRO A 1 196 ? 19.214 -5.703 3.515 1.00 75.62 196 PRO A O 1
ATOM 1427 N N . LEU A 1 197 ? 20.166 -3.660 3.621 1.00 73.75 197 LEU A N 1
ATOM 1428 C CA . LEU A 1 197 ? 20.928 -3.912 4.847 1.00 73.75 197 LEU A CA 1
ATOM 1429 C C . LEU A 1 197 ? 20.028 -4.171 6.056 1.00 73.75 197 LEU A C 1
ATOM 1431 O O . LEU A 1 197 ? 20.356 -5.034 6.869 1.00 73.75 197 LEU A O 1
ATOM 1435 N N . ASP A 1 198 ? 18.837 -3.565 6.102 1.00 68.12 198 ASP A N 1
ATOM 1436 C CA . ASP A 1 198 ? 17.809 -3.851 7.121 1.00 68.12 198 ASP A CA 1
ATOM 1437 C C . ASP A 1 198 ? 17.366 -5.320 7.139 1.00 68.12 198 ASP A C 1
ATOM 1439 O O . ASP A 1 198 ? 16.822 -5.813 8.127 1.00 68.12 198 ASP A O 1
ATOM 1443 N N . ARG A 1 199 ? 17.595 -6.039 6.035 1.00 67.00 199 ARG A N 1
ATOM 1444 C CA . ARG A 1 199 ? 17.250 -7.456 5.867 1.00 67.00 199 ARG A CA 1
ATOM 1445 C C . ARG A 1 199 ? 18.476 -8.369 5.927 1.00 67.00 199 ARG A C 1
ATOM 1447 O O . ARG A 1 199 ? 18.372 -9.548 5.600 1.00 67.00 199 ARG A O 1
ATOM 1454 N N . GLY A 1 200 ? 19.637 -7.832 6.312 1.00 67.44 200 GLY A N 1
ATOM 1455 C CA . GLY A 1 200 ? 20.903 -8.561 6.365 1.00 67.44 200 GLY A CA 1
ATOM 1456 C C . GLY A 1 200 ? 21.501 -8.890 4.994 1.00 67.44 200 GLY A C 1
ATOM 1457 O O . GLY A 1 200 ? 22.376 -9.751 4.917 1.00 67.44 200 GLY A O 1
ATOM 1458 N N . ASN A 1 201 ? 21.049 -8.238 3.914 1.00 70.75 201 ASN A N 1
ATOM 1459 C CA . ASN A 1 201 ? 21.616 -8.414 2.579 1.00 70.75 201 ASN A CA 1
ATOM 1460 C C . ASN A 1 201 ? 22.615 -7.286 2.258 1.00 70.75 201 ASN A C 1
ATOM 1462 O O . ASN A 1 201 ? 22.229 -6.129 2.108 1.00 70.75 201 ASN A O 1
ATOM 1466 N N . GLY A 1 202 ? 23.896 -7.647 2.128 1.00 73.44 202 GLY A N 1
ATOM 1467 C CA . GLY A 1 202 ? 25.002 -6.732 1.832 1.00 73.44 202 GLY A CA 1
ATOM 1468 C C . GLY A 1 202 ? 25.406 -6.623 0.357 1.00 73.44 202 GLY A C 1
ATOM 1469 O O . GLY A 1 202 ? 26.398 -5.953 0.075 1.00 73.44 202 GLY A O 1
ATOM 1470 N N . ASP A 1 203 ? 24.686 -7.247 -0.581 1.00 75.88 203 ASP A N 1
ATOM 1471 C CA . ASP A 1 203 ? 25.074 -7.296 -2.003 1.00 75.88 203 ASP A CA 1
ATOM 1472 C C . ASP A 1 203 ? 25.206 -5.894 -2.632 1.00 75.88 203 ASP A C 1
ATOM 1474 O O . ASP A 1 203 ? 26.056 -5.668 -3.491 1.00 75.88 203 ASP A O 1
ATOM 1478 N N . GLY A 1 204 ? 24.424 -4.921 -2.150 1.00 79.56 204 GLY A N 1
ATOM 1479 C CA . GLY A 1 204 ? 24.463 -3.531 -2.617 1.00 79.56 204 GLY A CA 1
ATOM 1480 C C . GLY A 1 204 ? 25.687 -2.732 -2.189 1.00 79.56 204 GLY A C 1
ATOM 1481 O O . GLY A 1 204 ? 25.967 -1.691 -2.781 1.00 79.56 204 GLY A O 1
ATOM 1482 N N . ILE A 1 205 ? 26.435 -3.196 -1.181 1.00 84.19 205 ILE A N 1
ATOM 1483 C CA . ILE A 1 205 ? 27.590 -2.458 -0.653 1.00 84.19 205 ILE A CA 1
ATOM 1484 C C . ILE A 1 205 ? 28.691 -2.345 -1.708 1.00 84.19 205 ILE A C 1
ATOM 1486 O O . ILE A 1 205 ? 29.359 -1.315 -1.774 1.00 84.19 205 ILE A O 1
ATOM 1490 N N . HIS A 1 206 ? 28.894 -3.376 -2.532 1.00 82.00 206 HIS A N 1
ATOM 1491 C CA . HIS A 1 206 ? 29.950 -3.355 -3.545 1.00 82.00 206 HIS A CA 1
ATOM 1492 C C . HIS A 1 206 ? 29.712 -2.245 -4.577 1.00 82.00 206 HIS A C 1
ATOM 1494 O O . HIS A 1 206 ? 30.581 -1.399 -4.782 1.00 82.00 206 HIS A O 1
ATOM 1500 N N . ASP A 1 207 ? 28.499 -2.189 -5.126 1.00 85.19 207 ASP A N 1
ATOM 1501 C CA . ASP A 1 207 ? 28.085 -1.152 -6.072 1.00 85.19 207 ASP A CA 1
ATOM 1502 C C . ASP A 1 207 ? 28.058 0.234 -5.403 1.00 85.19 207 ASP A C 1
ATOM 1504 O O . ASP A 1 207 ? 28.416 1.236 -6.021 1.00 85.19 207 ASP A O 1
ATOM 1508 N N . ALA A 1 208 ? 27.685 0.316 -4.118 1.00 87.88 208 ALA A N 1
ATOM 1509 C CA . ALA A 1 208 ? 27.679 1.582 -3.388 1.00 87.88 208 ALA A CA 1
ATOM 1510 C C . ALA A 1 208 ? 29.100 2.149 -3.254 1.00 87.88 208 ALA A C 1
ATOM 1512 O O . ALA A 1 208 ? 29.297 3.339 -3.484 1.00 87.88 208 ALA A O 1
ATOM 1513 N N . ILE A 1 209 ? 30.094 1.302 -2.954 1.00 88.44 209 ILE A N 1
ATOM 1514 C CA . ILE A 1 209 ? 31.514 1.689 -2.892 1.00 88.44 209 ILE A CA 1
ATOM 1515 C C . ILE A 1 209 ? 31.991 2.260 -4.234 1.00 88.44 209 ILE A C 1
ATOM 1517 O O . ILE A 1 209 ? 32.733 3.242 -4.254 1.00 88.44 209 ILE A O 1
ATOM 1521 N N . GLU A 1 210 ? 31.559 1.679 -5.352 1.00 88.06 210 GLU A N 1
ATOM 1522 C CA . GLU A 1 210 ? 31.916 2.182 -6.680 1.00 88.06 210 GLU A CA 1
ATOM 1523 C C . GLU A 1 210 ? 31.307 3.572 -6.941 1.00 88.06 210 GLU A C 1
ATOM 1525 O O . GLU A 1 210 ? 31.998 4.485 -7.401 1.00 88.06 210 GLU A O 1
ATOM 1530 N N . LEU A 1 211 ? 30.035 3.776 -6.578 1.00 88.94 211 LEU A N 1
ATOM 1531 C CA . LEU A 1 211 ? 29.331 5.040 -6.820 1.00 88.94 211 LEU A CA 1
ATOM 1532 C C . LEU A 1 211 ? 29.830 6.196 -5.953 1.00 88.94 211 LEU A C 1
ATOM 1534 O O . LEU A 1 211 ? 29.987 7.310 -6.467 1.00 88.94 211 LEU A O 1
ATOM 1538 N N . VAL A 1 212 ? 30.139 5.953 -4.674 1.00 89.88 212 VAL A N 1
ATOM 1539 C CA . VAL A 1 212 ? 30.589 7.019 -3.757 1.00 89.88 212 VAL A CA 1
ATOM 1540 C C . VAL A 1 212 ? 31.903 7.675 -4.190 1.00 89.88 212 VAL A C 1
ATOM 1542 O O . VAL A 1 212 ? 32.157 8.828 -3.834 1.00 89.88 212 VAL A O 1
ATOM 1545 N N . GLY A 1 213 ? 32.710 7.007 -5.026 1.00 88.44 213 GLY A N 1
ATOM 1546 C CA . GLY A 1 213 ? 33.904 7.596 -5.640 1.00 88.44 213 GLY A CA 1
ATOM 1547 C C . GLY A 1 213 ? 33.601 8.866 -6.448 1.00 88.44 213 GLY A C 1
ATOM 1548 O O . GLY A 1 213 ? 34.410 9.799 -6.463 1.00 88.44 213 GLY A O 1
ATOM 1549 N N . SER A 1 214 ? 32.403 8.943 -7.033 1.00 87.38 214 SER A N 1
ATOM 1550 C CA . SER A 1 214 ? 31.927 10.048 -7.879 1.00 87.38 214 SER A CA 1
ATOM 1551 C C . SER A 1 214 ? 31.014 11.066 -7.173 1.00 87.38 214 SER A C 1
ATOM 1553 O O . SER A 1 214 ? 30.584 12.031 -7.800 1.00 87.38 214 SER A O 1
ATOM 1555 N N . MET A 1 215 ? 30.743 10.892 -5.875 1.00 92.56 215 MET A N 1
ATOM 1556 C CA . MET A 1 215 ? 29.798 11.715 -5.100 1.00 92.56 215 MET A CA 1
ATOM 1557 C C . MET A 1 215 ? 30.506 12.680 -4.137 1.00 92.56 215 MET A C 1
ATOM 1559 O O . MET A 1 215 ? 31.681 12.501 -3.800 1.00 92.56 215 MET A O 1
ATOM 1563 N N . THR A 1 216 ? 29.812 13.715 -3.660 1.00 94.25 216 THR A N 1
ATOM 1564 C CA . THR A 1 216 ? 30.290 14.538 -2.533 1.00 94.25 216 THR A CA 1
ATOM 1565 C C . THR A 1 216 ? 29.964 13.878 -1.191 1.00 94.25 216 THR A C 1
ATOM 1567 O O . THR A 1 216 ? 29.114 12.993 -1.111 1.00 94.25 216 THR A O 1
ATOM 1570 N N . VAL A 1 217 ? 30.644 14.292 -0.117 1.00 91.19 217 VAL A N 1
ATOM 1571 C CA . VAL A 1 217 ? 30.387 13.761 1.236 1.00 91.19 217 VAL A CA 1
ATOM 1572 C C . VAL A 1 217 ? 28.949 14.055 1.668 1.00 91.19 217 VAL A C 1
ATOM 1574 O O . VAL A 1 217 ? 28.291 13.198 2.248 1.00 91.19 217 VAL A O 1
ATOM 1577 N N . GLU A 1 218 ? 28.430 15.230 1.314 1.00 91.25 218 GLU A N 1
ATOM 1578 C CA . GLU A 1 218 ? 27.058 15.648 1.607 1.00 91.25 218 GLU A CA 1
ATOM 1579 C C . GLU A 1 218 ? 26.035 14.730 0.931 1.00 91.25 218 GLU A C 1
ATOM 1581 O O . GLU A 1 218 ? 25.087 14.299 1.579 1.00 91.25 218 GLU A O 1
ATOM 1586 N N . GLN A 1 219 ? 26.266 14.365 -0.334 1.00 90.69 219 GLN A N 1
ATOM 1587 C CA . GLN A 1 219 ? 25.405 13.444 -1.083 1.00 90.69 219 GLN A CA 1
ATOM 1588 C C . GLN A 1 219 ? 25.388 12.034 -0.477 1.00 90.69 219 GLN A C 1
ATOM 1590 O O . GLN A 1 219 ? 24.359 11.362 -0.482 1.00 90.69 219 GLN A O 1
ATOM 1595 N N . ILE A 1 220 ? 26.522 11.576 0.058 1.00 89.38 220 ILE A N 1
ATOM 1596 C CA . ILE A 1 220 ? 26.629 10.261 0.705 1.00 89.38 220 ILE A CA 1
ATOM 1597 C C . ILE A 1 220 ? 25.892 10.269 2.050 1.00 89.38 220 ILE A C 1
ATOM 1599 O O . ILE A 1 220 ? 25.137 9.343 2.344 1.00 89.38 220 ILE A O 1
ATOM 1603 N N . CYS A 1 221 ? 26.053 11.335 2.838 1.00 88.69 221 CYS A N 1
ATOM 1604 C CA . CYS A 1 221 ? 25.307 11.526 4.080 1.00 88.69 221 CYS A CA 1
ATOM 1605 C C . CYS A 1 221 ? 23.794 11.599 3.830 1.00 88.69 221 CYS A C 1
ATOM 1607 O O . CYS A 1 221 ? 23.025 10.976 4.559 1.00 88.69 221 CYS A O 1
ATOM 1609 N N . GLU A 1 222 ? 23.364 12.321 2.793 1.00 89.12 222 GLU A N 1
ATOM 1610 C CA . GLU A 1 222 ? 21.955 12.415 2.402 1.00 89.12 222 GLU A CA 1
ATOM 1611 C C . GLU A 1 222 ? 21.390 11.044 2.005 1.00 89.12 222 GLU A C 1
ATOM 1613 O O . GLU A 1 222 ? 20.320 10.654 2.473 1.00 89.12 222 GLU A O 1
ATOM 1618 N N . ALA A 1 223 ? 22.135 10.262 1.217 1.00 85.81 223 ALA A N 1
ATOM 1619 C CA . ALA A 1 223 ? 21.737 8.908 0.843 1.00 85.81 223 ALA A CA 1
ATOM 1620 C C . ALA A 1 223 ? 21.573 7.995 2.072 1.00 85.81 223 ALA A C 1
ATOM 1622 O O . ALA A 1 223 ? 20.563 7.297 2.175 1.00 85.81 223 ALA A O 1
ATOM 1623 N N . GLY A 1 224 ? 22.518 8.053 3.020 1.00 85.25 224 GLY A N 1
ATOM 1624 C CA . GLY A 1 224 ? 22.465 7.304 4.280 1.00 85.25 224 GLY A CA 1
ATOM 1625 C C . GLY A 1 224 ? 21.298 7.705 5.184 1.00 85.25 224 GLY A C 1
ATOM 1626 O O . GLY A 1 224 ? 20.656 6.852 5.794 1.00 85.25 224 GLY A O 1
ATOM 1627 N N . GLN A 1 225 ? 20.962 8.996 5.241 1.00 85.12 225 GLN A N 1
ATOM 1628 C CA . GLN A 1 225 ? 19.785 9.474 5.973 1.00 85.12 225 GLN A CA 1
ATOM 1629 C C . GLN A 1 225 ? 18.483 8.972 5.343 1.00 85.12 225 GLN A C 1
ATOM 1631 O O . GLN A 1 225 ? 17.592 8.507 6.051 1.00 85.12 225 GLN A O 1
ATOM 1636 N N . LEU A 1 226 ? 18.377 9.029 4.013 1.00 77.19 226 LEU A N 1
ATOM 1637 C CA . LEU A 1 226 ? 17.189 8.594 3.277 1.00 77.19 226 LEU A CA 1
ATOM 1638 C C . LEU A 1 226 ? 16.983 7.073 3.282 1.00 77.19 226 LEU A C 1
ATOM 1640 O O . LEU A 1 226 ? 15.861 6.615 3.042 1.00 77.19 226 LEU A O 1
ATOM 1644 N N . SER A 1 227 ? 18.047 6.295 3.491 1.00 77.56 227 SER A N 1
ATOM 1645 C CA . SER A 1 227 ? 17.973 4.839 3.630 1.00 77.56 227 SER A CA 1
ATOM 1646 C C . SER A 1 227 ? 17.818 4.381 5.080 1.00 77.56 227 SER A C 1
ATOM 1648 O O . SER A 1 227 ? 17.493 3.223 5.291 1.00 77.56 227 SER A O 1
ATOM 1650 N N . GLY A 1 228 ? 18.044 5.254 6.069 1.00 83.19 228 GLY A N 1
ATOM 1651 C CA . GLY A 1 228 ? 18.087 4.879 7.487 1.00 83.19 228 GLY A CA 1
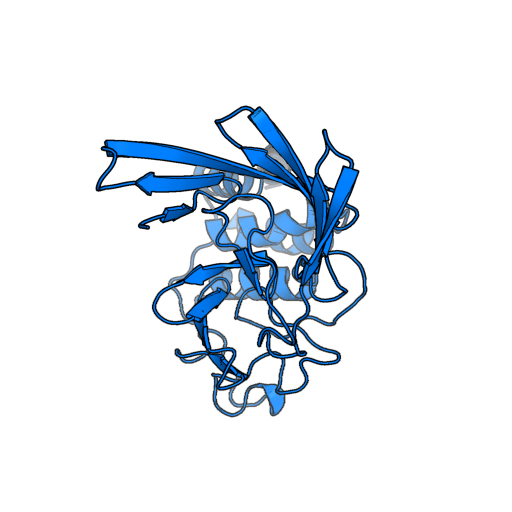ATOM 1652 C C . GLY A 1 228 ? 19.428 4.287 7.952 1.00 83.19 228 GLY A C 1
ATOM 1653 O O . GLY A 1 228 ? 19.531 3.883 9.104 1.00 83.19 228 GLY A O 1
ATOM 1654 N N . HIS A 1 229 ? 20.457 4.298 7.094 1.00 83.81 229 HIS A N 1
ATOM 1655 C CA . HIS A 1 229 ? 21.777 3.665 7.290 1.00 83.81 229 HIS A CA 1
ATOM 1656 C C . HIS A 1 229 ? 22.895 4.716 7.316 1.00 83.81 229 HIS A C 1
ATOM 1658 O O . HIS A 1 229 ? 23.744 4.796 6.423 1.00 83.81 229 HIS A O 1
ATOM 1664 N N . SER A 1 230 ? 22.844 5.613 8.306 1.00 85.06 230 SER A N 1
ATOM 1665 C CA . SER A 1 230 ? 23.797 6.732 8.413 1.00 85.06 230 SER A CA 1
ATOM 1666 C C . SER A 1 230 ? 25.199 6.272 8.826 1.00 85.06 230 SER A C 1
ATOM 1668 O O . SER A 1 230 ? 26.187 6.827 8.346 1.00 85.06 230 SER A O 1
ATOM 1670 N N . ASP A 1 231 ? 25.287 5.234 9.657 1.00 84.44 231 ASP A N 1
ATOM 1671 C CA . ASP A 1 231 ? 26.556 4.675 10.132 1.00 84.44 231 ASP A CA 1
ATOM 1672 C C . ASP A 1 231 ? 27.303 3.978 8.982 1.00 84.44 231 ASP A C 1
ATOM 1674 O O . ASP A 1 231 ? 28.513 4.134 8.805 1.00 84.44 231 ASP A O 1
ATOM 1678 N N . GLU A 1 232 ? 26.575 3.260 8.129 1.00 84.75 232 GLU A N 1
ATOM 1679 C CA . GLU A 1 232 ? 27.105 2.595 6.944 1.00 84.75 232 GLU A CA 1
ATOM 1680 C C . GLU A 1 232 ? 27.536 3.604 5.880 1.00 84.75 232 GLU A C 1
ATOM 1682 O O . GLU A 1 232 ? 28.587 3.429 5.259 1.00 84.75 232 GLU A O 1
ATOM 1687 N N . ALA A 1 233 ? 26.793 4.701 5.713 1.00 85.19 233 ALA A N 1
ATOM 1688 C CA . ALA A 1 233 ? 27.224 5.815 4.874 1.00 85.19 233 ALA A CA 1
ATOM 1689 C C . ALA A 1 233 ? 28.531 6.448 5.390 1.00 85.19 233 ALA A C 1
ATOM 1691 O O . ALA A 1 233 ? 29.417 6.772 4.595 1.00 85.19 233 ALA A O 1
ATOM 1692 N N . GLU A 1 234 ? 28.720 6.549 6.710 1.00 86.12 234 GLU A N 1
ATOM 1693 C CA . GLU A 1 234 ? 29.981 7.017 7.297 1.00 86.12 234 GLU A CA 1
ATOM 1694 C C . GLU A 1 234 ? 31.144 6.046 7.024 1.00 86.12 234 GLU A C 1
ATOM 1696 O O . GLU A 1 234 ? 32.270 6.468 6.737 1.00 86.12 234 GLU A O 1
ATOM 1701 N N . LEU A 1 235 ? 30.884 4.735 7.036 1.00 86.12 235 LEU A N 1
ATOM 1702 C CA . LEU A 1 235 ? 31.873 3.731 6.636 1.00 86.12 235 LEU A CA 1
ATOM 1703 C C . LEU A 1 235 ? 32.249 3.838 5.154 1.00 86.12 235 LEU A C 1
ATOM 1705 O O . LEU A 1 235 ? 33.425 3.665 4.826 1.00 86.12 235 LEU A O 1
ATOM 1709 N N . LEU A 1 236 ? 31.294 4.149 4.273 1.00 85.69 236 LEU A N 1
ATOM 1710 C CA . LEU A 1 236 ? 31.566 4.401 2.854 1.00 85.69 236 LEU A CA 1
ATOM 1711 C C . LEU A 1 236 ? 32.460 5.632 2.665 1.00 85.69 236 LEU A C 1
ATOM 1713 O O . LEU A 1 236 ? 33.411 5.578 1.888 1.00 85.69 236 LEU A O 1
ATOM 1717 N N . ILE A 1 237 ? 32.227 6.703 3.431 1.00 87.06 237 ILE A N 1
ATOM 1718 C CA . ILE A 1 237 ? 33.070 7.909 3.410 1.00 87.06 237 ILE A CA 1
ATOM 1719 C C . ILE A 1 237 ? 34.511 7.584 3.824 1.00 87.06 237 ILE A C 1
ATOM 1721 O O . ILE A 1 237 ? 35.453 8.070 3.204 1.00 87.06 237 ILE A O 1
ATOM 1725 N N . ARG A 1 238 ? 34.702 6.739 4.844 1.00 85.50 238 ARG A N 1
ATOM 1726 C CA . ARG A 1 238 ? 36.037 6.351 5.342 1.00 85.50 238 ARG A CA 1
ATOM 1727 C C . ARG A 1 238 ? 36.800 5.399 4.415 1.00 85.50 238 ARG A C 1
ATOM 1729 O O . ARG A 1 238 ? 37.999 5.215 4.611 1.00 85.50 238 ARG A O 1
ATOM 1736 N N . ARG A 1 239 ? 36.112 4.746 3.473 1.00 74.69 239 ARG A N 1
ATOM 1737 C CA . ARG A 1 239 ? 36.682 3.767 2.529 1.00 74.69 239 ARG A CA 1
ATOM 1738 C C . ARG A 1 239 ? 36.893 4.311 1.114 1.00 74.69 239 ARG A C 1
ATOM 1740 O O . ARG A 1 239 ? 37.402 3.568 0.277 1.00 74.69 239 ARG A O 1
ATOM 1747 N N . ARG A 1 240 ? 36.490 5.556 0.867 1.00 69.25 240 ARG A N 1
ATOM 1748 C CA . ARG A 1 240 ? 36.744 6.294 -0.371 1.00 69.25 240 ARG A CA 1
ATOM 1749 C C . ARG A 1 240 ? 38.220 6.668 -0.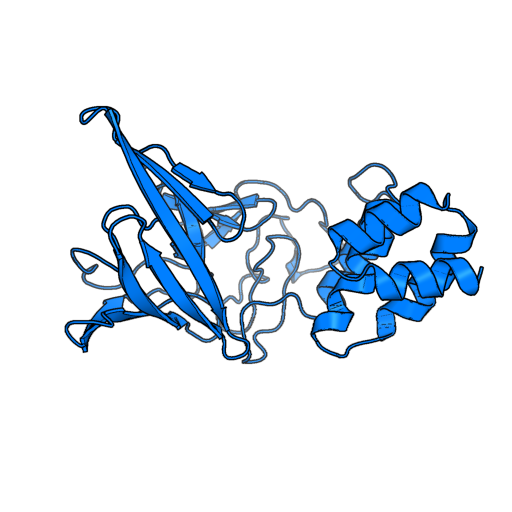501 1.00 69.25 240 ARG A C 1
ATOM 1751 O O . ARG A 1 240 ? 38.717 6.619 -1.646 1.00 69.25 240 ARG A O 1
#